Protein AF-A0AAN6E7Y7-F1 (afdb_monomer_lite)

Secondary structure (DSSP, 8-state):
---EEEEE---SS-SS----EEEEEEEEEEEEEETTTTEEEEEEEE-TT--HHHHHHHHHHHHSS----------EETTEETTTT---HHHHHHHHHHHHHH---HHHHHHS--GGGGGTTSEEEEE-HHHHHHHHTTPPEEGGGEEEE-TTPPTT-EEEEE-TTS-EEEEEEESS-HHHHHH-SSSEEEEEEEE-SPTTSS---TT-SHHHHHHHHHHHTTSB-TT--B-TT--HHHHHH---TTS-TTSTTS--PPPP-------------------------STTHHHHHHHHHHHHHHHHHHHHHHHHHHHHTT--

Sequence (320 aa):
TLTGALFQRPPLISAVKRQLRVRTIYESKLLEFDNDRHLGVFWVSCEAGTYMRTLCVHLGLLLGVGGHMQELRRVRSGALTENDNLVTMHDVMDAQWTYDNTKDETYLRRVVRPLEWLLTGYKRVVVKDSSINAICYGAKLMVPGLLRFEDGIEINDEIVLMTTKGEAIALAIAQMNTAVMGTCDHGVVARIKRVIMERDTYPRKWGLGPMAQQKKKLIKDGKLDKFGRKNEETPDNWTKAYVDYSATDADATESVAKPAAPVAEPVAPKRKAESDTEMDVDSDDESKLDKKAKKEAKKAEKEAKKAAKLEKKSKKTKKD

Structure (mmCIF, N/CA/C/O backbone):
data_AF-A0AAN6E7Y7-F1
#
_entry.id   AF-A0AAN6E7Y7-F1
#
loop_
_atom_site.group_PDB
_atom_site.id
_atom_site.type_symbol
_atom_site.label_atom_id
_atom_site.label_alt_id
_atom_site.label_comp_id
_atom_site.label_asym_id
_atom_site.label_entity_id
_atom_site.label_seq_id
_atom_site.pdbx_PDB_ins_code
_atom_site.Cartn_x
_atom_site.Cartn_y
_atom_site.Cartn_z
_atom_sit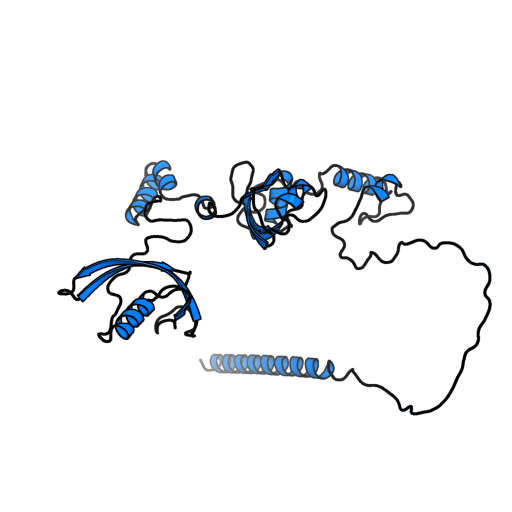e.occupancy
_atom_site.B_iso_or_equiv
_atom_site.auth_seq_id
_atom_site.auth_comp_id
_atom_site.auth_asym_id
_atom_site.auth_atom_id
_atom_site.pdbx_PDB_model_num
ATOM 1 N N . THR A 1 1 ? 3.781 -14.965 -26.684 1.00 65.69 1 THR A N 1
ATOM 2 C CA . THR A 1 1 ? 4.751 -13.887 -26.367 1.00 65.69 1 THR A CA 1
ATOM 3 C C . THR A 1 1 ? 4.779 -13.707 -24.853 1.00 65.69 1 THR A C 1
ATOM 5 O O . THR A 1 1 ? 3.861 -14.200 -24.222 1.00 65.69 1 THR A O 1
ATOM 8 N N . LEU A 1 2 ? 5.851 -13.183 -24.239 1.00 82.69 2 LEU A N 1
ATOM 9 C CA . LEU A 1 2 ? 6.157 -13.312 -22.790 1.00 82.69 2 LEU A CA 1
ATOM 10 C C . LEU A 1 2 ? 5.192 -12.547 -21.845 1.00 82.69 2 LEU A C 1
ATOM 12 O O . LEU A 1 2 ? 5.598 -11.640 -21.123 1.00 82.69 2 LEU A O 1
ATOM 16 N N . THR A 1 3 ? 3.919 -12.923 -21.836 1.00 90.88 3 THR A N 1
ATOM 17 C CA . THR A 1 3 ? 2.853 -12.426 -20.961 1.00 90.88 3 THR A CA 1
ATOM 18 C C . THR A 1 3 ? 2.209 -13.601 -20.219 1.00 90.88 3 THR A C 1
ATOM 20 O O . THR A 1 3 ? 2.319 -14.753 -20.639 1.00 90.88 3 THR A O 1
ATOM 23 N N . GLY A 1 4 ? 1.568 -13.332 -19.083 1.00 93.12 4 GLY A N 1
ATOM 24 C CA . GLY A 1 4 ? 0.986 -14.359 -18.220 1.00 93.12 4 GLY A CA 1
ATOM 25 C C . GLY A 1 4 ? 1.994 -14.962 -17.240 1.00 93.12 4 GLY A C 1
ATOM 26 O O . GLY A 1 4 ? 2.903 -14.281 -16.768 1.00 93.12 4 GLY A O 1
ATOM 27 N N . ALA A 1 5 ? 1.810 -16.231 -16.881 1.00 93.94 5 ALA A N 1
ATOM 28 C CA . ALA A 1 5 ? 2.648 -16.920 -15.904 1.00 93.94 5 ALA A CA 1
ATOM 29 C C . ALA A 1 5 ? 3.967 -17.394 -16.537 1.00 93.94 5 ALA A C 1
ATOM 31 O O . ALA A 1 5 ? 3.976 -18.274 -17.396 1.00 93.94 5 ALA A O 1
ATOM 32 N N . LEU A 1 6 ? 5.094 -16.836 -16.089 1.00 92.94 6 LEU A N 1
ATOM 33 C CA . LEU A 1 6 ? 6.425 -17.167 -16.593 1.00 92.94 6 LEU A CA 1
ATOM 34 C C 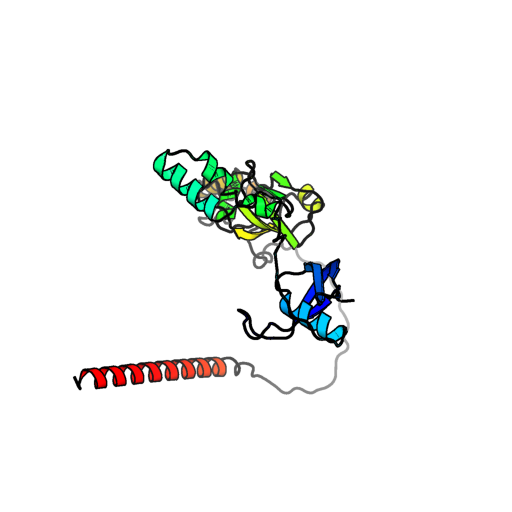. LEU A 1 6 ? 7.296 -17.837 -15.542 1.00 92.94 6 LEU A C 1
ATOM 36 O O . LEU A 1 6 ? 7.364 -17.416 -14.387 1.00 92.94 6 LEU A O 1
ATOM 40 N N . PHE A 1 7 ? 8.055 -18.836 -15.979 1.00 93.25 7 PHE A N 1
ATOM 41 C CA . PHE A 1 7 ? 9.114 -19.414 -15.169 1.00 93.25 7 PHE A CA 1
ATOM 42 C C . PHE A 1 7 ? 10.323 -18.488 -15.153 1.00 93.25 7 PHE A C 1
ATOM 44 O O . PHE A 1 7 ? 10.866 -18.125 -16.194 1.00 93.25 7 PHE A O 1
ATOM 51 N N . GLN A 1 8 ? 10.777 -18.131 -13.959 1.00 91.19 8 GLN A N 1
ATOM 52 C CA . GLN A 1 8 ? 11.995 -17.370 -13.752 1.00 91.19 8 GLN A CA 1
ATOM 53 C C . GLN A 1 8 ? 12.876 -18.046 -12.715 1.00 91.19 8 GLN A C 1
ATOM 55 O O . GLN A 1 8 ? 12.423 -18.537 -11.680 1.00 91.19 8 GLN A O 1
ATOM 60 N N . ARG A 1 9 ? 14.179 -18.026 -12.983 1.00 90.19 9 ARG A N 1
ATOM 61 C CA . ARG A 1 9 ? 15.209 -18.352 -12.004 1.00 90.19 9 ARG A CA 1
ATOM 62 C C . ARG A 1 9 ? 15.953 -17.059 -11.662 1.00 90.19 9 ARG A C 1
ATOM 64 O O . ARG A 1 9 ? 16.409 -16.389 -12.592 1.00 90.19 9 ARG A O 1
ATOM 71 N N . PRO A 1 10 ? 16.105 -16.713 -10.370 1.00 89.69 10 PRO A N 1
ATOM 72 C CA . PRO A 1 10 ? 16.903 -15.565 -9.967 1.00 89.69 10 PRO A CA 1
ATOM 73 C C . PRO A 1 10 ? 18.319 -15.605 -10.574 1.00 89.69 10 PRO A C 1
ATOM 75 O O . PRO A 1 10 ? 18.881 -16.697 -10.757 1.00 89.69 10 PRO A O 1
ATOM 78 N N . PRO A 1 11 ? 18.905 -14.439 -10.898 1.00 86.25 11 PRO A N 1
ATOM 79 C CA . PRO A 1 11 ? 20.271 -14.353 -11.399 1.00 86.25 11 PRO A CA 1
ATOM 80 C C . PRO A 1 11 ? 21.289 -14.770 -10.327 1.00 86.25 11 PRO A C 1
ATOM 82 O O . PRO A 1 11 ? 20.956 -14.925 -9.149 1.00 86.25 11 PRO A O 1
ATOM 85 N N . LEU A 1 12 ? 22.545 -14.953 -10.750 1.00 83.56 12 LEU A N 1
ATOM 86 C CA . LEU A 1 12 ? 23.668 -15.320 -9.875 1.00 83.56 12 LEU A CA 1
ATOM 87 C C . LEU A 1 12 ? 23.787 -14.387 -8.662 1.00 83.56 12 LEU A C 1
ATOM 89 O O . LEU A 1 12 ? 23.910 -14.863 -7.539 1.00 83.56 12 LEU A O 1
ATOM 93 N N . ILE A 1 13 ? 23.677 -13.076 -8.889 1.00 83.62 13 ILE A N 1
ATOM 94 C CA . ILE A 1 13 ? 23.683 -12.057 -7.838 1.00 83.62 13 ILE A CA 1
ATOM 95 C C . ILE A 1 13 ? 22.231 -11.746 -7.476 1.00 83.62 13 ILE A C 1
ATOM 97 O O . ILE A 1 13 ? 21.542 -11.009 -8.182 1.00 83.62 13 ILE A O 1
ATOM 101 N N . SER A 1 14 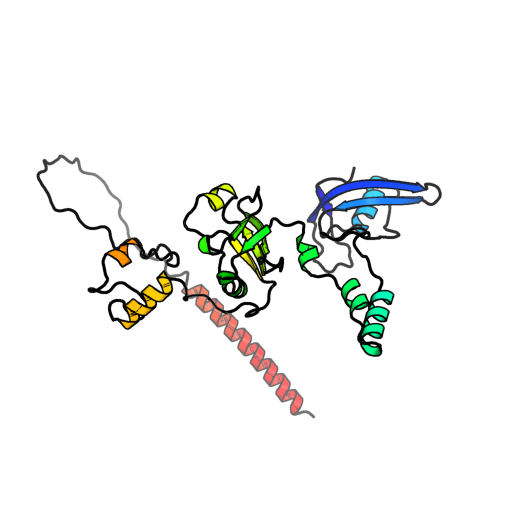? 21.735 -12.344 -6.397 1.00 83.50 14 SER A N 1
ATOM 102 C CA . SER A 1 14 ? 20.393 -12.072 -5.884 1.00 83.50 14 SER A CA 1
ATOM 103 C C . SER A 1 14 ? 20.338 -12.217 -4.365 1.00 83.50 14 SER A C 1
ATOM 105 O O . SER A 1 14 ? 21.035 -13.039 -3.779 1.00 83.50 14 SER A O 1
ATOM 107 N N . ALA A 1 15 ? 19.479 -11.424 -3.721 1.00 85.81 15 ALA A N 1
ATOM 108 C CA . ALA A 1 15 ? 19.261 -11.472 -2.272 1.00 85.81 15 ALA A CA 1
ATOM 109 C C . ALA A 1 15 ? 18.414 -12.680 -1.818 1.00 85.81 15 ALA A C 1
ATOM 111 O O . ALA A 1 15 ? 18.157 -12.851 -0.630 1.00 85.81 15 ALA A O 1
ATOM 112 N N . VAL A 1 16 ? 17.934 -13.507 -2.754 1.00 87.00 16 VAL A N 1
ATOM 113 C CA . VAL A 1 16 ? 17.007 -14.609 -2.475 1.00 87.00 16 VAL A CA 1
ATOM 114 C C . VAL A 1 16 ? 17.528 -15.899 -3.096 1.00 87.00 16 VAL A C 1
ATOM 116 O O . VAL A 1 16 ? 18.130 -15.886 -4.164 1.00 87.00 16 VAL A O 1
ATOM 119 N N . LYS A 1 17 ? 17.244 -17.040 -2.457 1.00 87.81 17 LYS A N 1
ATOM 120 C CA . LYS A 1 17 ? 17.668 -18.366 -2.923 1.00 87.81 17 LYS A CA 1
ATOM 121 C C . LYS A 1 17 ? 17.296 -18.606 -4.392 1.00 87.81 17 LYS A C 1
ATOM 123 O O . LYS A 1 17 ? 16.124 -18.522 -4.771 1.00 87.81 17 LYS A O 1
ATOM 128 N N . ARG A 1 18 ? 18.294 -18.970 -5.198 1.00 89.44 18 ARG A N 1
ATOM 129 C CA . ARG A 1 18 ? 18.156 -19.248 -6.630 1.00 89.44 18 ARG A CA 1
ATOM 130 C C . ARG A 1 18 ? 17.399 -20.558 -6.865 1.00 89.44 18 ARG A C 1
ATOM 132 O O . ARG A 1 18 ? 17.981 -21.635 -6.889 1.00 89.44 18 ARG A O 1
ATOM 139 N N . GLN A 1 19 ? 16.086 -20.449 -7.022 1.00 91.50 19 GLN A N 1
ATOM 140 C CA . GLN A 1 19 ? 15.164 -21.545 -7.328 1.00 91.50 19 GLN A CA 1
ATOM 141 C C . GLN A 1 19 ? 14.234 -21.113 -8.458 1.00 91.50 19 GLN A C 1
ATOM 143 O O . GLN A 1 19 ? 14.001 -19.916 -8.626 1.00 91.50 19 GLN A O 1
ATOM 148 N N . LEU A 1 20 ? 13.726 -22.073 -9.231 1.00 93.12 20 LEU A N 1
ATOM 149 C CA . LEU A 1 20 ? 12.716 -21.792 -10.247 1.00 93.12 20 LEU A CA 1
ATOM 150 C C . LEU A 1 20 ? 11.424 -21.339 -9.560 1.00 93.12 20 LEU A C 1
ATOM 152 O O . LEU A 1 20 ? 11.007 -21.933 -8.566 1.00 93.12 20 LEU A O 1
ATOM 156 N N . ARG A 1 21 ? 10.825 -20.262 -10.059 1.00 93.25 21 ARG A N 1
ATOM 157 C CA . ARG A 1 21 ? 9.589 -19.678 -9.536 1.00 93.25 21 ARG A CA 1
ATOM 158 C C . ARG A 1 21 ? 8.717 -19.237 -10.690 1.00 93.25 21 ARG A C 1
ATOM 160 O O . ARG A 1 21 ? 9.233 -18.868 -11.741 1.00 93.25 21 ARG A O 1
ATOM 167 N N . VAL A 1 22 ? 7.415 -19.233 -10.462 1.00 94.12 22 VAL A N 1
ATOM 168 C CA . VAL A 1 22 ? 6.457 -18.648 -11.396 1.00 94.12 22 VAL A CA 1
ATOM 169 C C . VAL A 1 22 ? 6.247 -17.186 -11.017 1.00 94.12 22 VAL A C 1
ATOM 171 O O . VAL A 1 22 ? 6.094 -16.861 -9.837 1.00 94.12 22 VAL A O 1
ATOM 174 N N . ARG A 1 23 ? 6.310 -16.300 -12.006 1.00 94.88 23 ARG A N 1
ATOM 175 C CA . ARG A 1 23 ? 6.033 -14.871 -11.872 1.00 94.88 23 ARG A CA 1
ATOM 176 C C . ARG A 1 23 ? 5.155 -14.418 -13.014 1.00 94.88 23 ARG A C 1
ATOM 178 O O . ARG A 1 23 ? 5.392 -14.803 -14.156 1.00 94.88 23 ARG A O 1
ATOM 185 N N . THR A 1 24 ? 4.166 -13.599 -12.698 1.00 95.00 24 THR A N 1
ATOM 186 C CA . THR A 1 24 ? 3.202 -13.147 -13.697 1.00 95.00 24 THR A CA 1
ATOM 187 C C . THR A 1 24 ? 3.643 -11.830 -14.326 1.00 95.00 24 THR A C 1
ATOM 189 O O . THR A 1 24 ? 3.957 -10.868 -13.623 1.00 95.00 24 THR A O 1
ATOM 192 N N . ILE A 1 25 ? 3.655 -11.770 -15.656 1.00 95.75 25 ILE A N 1
ATOM 193 C CA . ILE A 1 25 ? 3.705 -10.517 -16.412 1.00 95.75 25 ILE A CA 1
ATOM 194 C C . ILE A 1 25 ? 2.280 -10.191 -16.828 1.00 95.75 25 ILE A C 1
ATOM 196 O O . ILE A 1 25 ? 1.679 -10.914 -17.621 1.00 95.75 25 ILE A O 1
ATOM 200 N N . TYR A 1 26 ? 1.741 -9.118 -16.264 1.00 94.50 26 TYR A N 1
ATOM 201 C CA . TYR A 1 26 ? 0.374 -8.685 -16.519 1.00 94.50 26 TYR A CA 1
ATOM 202 C C . TYR A 1 26 ? 0.245 -8.097 -17.921 1.00 94.50 26 TYR A C 1
ATOM 204 O O . TYR A 1 26 ? -0.675 -8.437 -18.654 1.00 94.50 26 TYR A O 1
ATOM 212 N N . GLU A 1 27 ? 1.189 -7.240 -18.307 1.00 95.12 27 GLU A N 1
ATOM 213 C CA . GLU A 1 27 ? 1.143 -6.538 -19.584 1.00 95.12 27 GLU A CA 1
ATOM 214 C C . GLU A 1 27 ? 2.562 -6.196 -20.051 1.00 95.12 27 GLU A C 1
ATOM 216 O O . GLU A 1 27 ? 3.447 -5.920 -19.238 1.00 95.12 27 GLU A O 1
ATOM 221 N N . SER A 1 28 ? 2.785 -6.217 -21.365 1.00 94.06 28 SER A N 1
ATOM 222 C CA . SER A 1 28 ? 4.039 -5.799 -21.987 1.00 94.06 28 SER A CA 1
ATOM 223 C C . SER A 1 28 ? 3.745 -5.034 -23.274 1.00 94.06 28 SER A C 1
ATOM 225 O O . SER A 1 28 ? 2.911 -5.463 -24.069 1.00 94.06 28 SER A O 1
ATOM 227 N N . LYS A 1 29 ? 4.415 -3.895 -23.458 1.00 94.8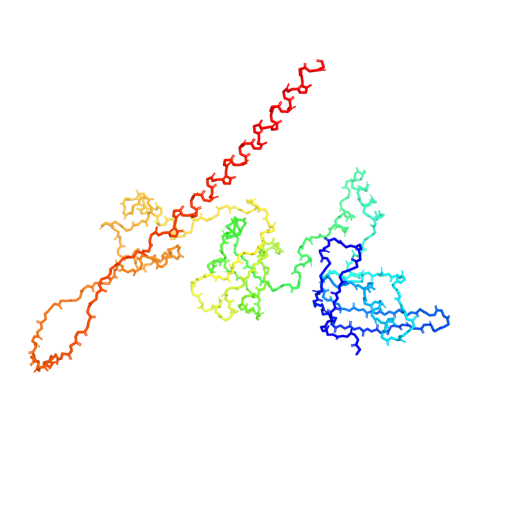8 29 LYS A N 1
ATOM 228 C CA . LYS A 1 29 ? 4.259 -2.992 -24.603 1.00 94.88 29 LYS A CA 1
ATOM 229 C C . LYS A 1 29 ? 5.633 -2.620 -25.140 1.00 94.88 29 LYS A C 1
ATOM 231 O O . LYS A 1 29 ? 6.444 -2.083 -24.391 1.00 94.88 29 LYS A O 1
ATOM 236 N N . LEU A 1 30 ? 5.895 -2.884 -26.415 1.00 94.56 30 LEU A N 1
ATOM 237 C CA . LEU A 1 30 ? 7.078 -2.357 -27.094 1.00 94.56 30 LEU A CA 1
ATOM 238 C C . LEU A 1 30 ? 6.831 -0.877 -27.404 1.00 94.56 30 LEU A C 1
ATOM 240 O O . LEU A 1 30 ? 5.800 -0.551 -27.983 1.00 94.56 30 LEU A O 1
ATOM 244 N N . LEU A 1 31 ? 7.735 -0.003 -26.967 1.00 94.69 31 LEU A N 1
ATOM 245 C CA . LEU A 1 31 ? 7.634 1.439 -27.196 1.00 94.69 31 LEU A CA 1
ATOM 246 C C . LEU A 1 31 ? 8.431 1.835 -28.435 1.00 94.69 31 LEU A C 1
ATOM 248 O O . LEU A 1 31 ? 7.905 2.501 -29.318 1.00 94.69 31 LEU A O 1
ATOM 252 N N . GLU A 1 32 ? 9.678 1.383 -28.510 1.00 95.62 32 GLU A N 1
ATOM 253 C CA . GLU A 1 32 ? 10.592 1.714 -29.595 1.00 95.62 32 GLU A CA 1
ATOM 254 C C . GLU A 1 32 ? 11.535 0.538 -29.844 1.00 95.62 32 GLU A C 1
ATOM 256 O O . GLU A 1 32 ? 11.930 -0.166 -28.910 1.00 95.62 32 GLU A O 1
ATOM 261 N N . PHE A 1 33 ? 11.891 0.313 -31.104 1.00 95.12 33 PHE A N 1
ATOM 262 C CA . PHE A 1 33 ? 12.908 -0.656 -31.483 1.00 95.12 33 PHE A CA 1
ATOM 263 C C . PHE A 1 33 ? 13.762 -0.079 -32.606 1.00 95.12 33 PHE A C 1
ATOM 265 O O . PHE A 1 33 ? 13.269 0.155 -33.707 1.00 95.12 33 PHE A O 1
ATOM 272 N N . ASP A 1 34 ? 15.038 0.132 -32.307 1.00 94.62 34 ASP A N 1
ATOM 273 C CA . ASP A 1 34 ? 16.059 0.538 -33.261 1.00 94.62 34 ASP A CA 1
ATOM 274 C C . ASP A 1 34 ? 16.895 -0.696 -33.613 1.00 94.62 34 ASP A C 1
ATOM 276 O O . ASP A 1 34 ? 17.652 -1.219 -32.786 1.00 94.62 34 ASP A O 1
ATOM 280 N N . ASN A 1 35 ? 16.723 -1.182 -34.842 1.00 92.75 35 ASN A N 1
ATOM 281 C CA . ASN A 1 35 ? 17.395 -2.386 -35.315 1.00 92.75 35 ASN A CA 1
ATOM 282 C C . ASN A 1 35 ? 18.878 -2.146 -35.631 1.00 92.75 35 ASN A C 1
ATOM 284 O O . ASN A 1 35 ? 19.677 -3.060 -35.463 1.00 92.75 35 ASN A O 1
ATOM 288 N N . ASP A 1 36 ? 19.264 -0.929 -36.019 1.00 93.88 36 ASP A N 1
ATOM 289 C CA . ASP A 1 36 ? 20.659 -0.604 -36.334 1.00 93.88 36 ASP A CA 1
ATOM 290 C C . ASP A 1 36 ? 21.491 -0.558 -35.048 1.00 93.88 36 ASP A C 1
ATOM 292 O O . ASP A 1 36 ? 22.611 -1.074 -34.974 1.00 93.88 36 ASP A O 1
ATOM 296 N N . ARG A 1 37 ? 20.908 0.001 -33.980 1.00 92.56 37 ARG A N 1
ATOM 297 C CA . ARG A 1 37 ? 21.510 0.007 -32.639 1.00 92.56 37 ARG A CA 1
ATOM 298 C C . ARG A 1 37 ? 21.271 -1.276 -31.849 1.00 92.56 37 ARG A C 1
ATOM 300 O O . ARG A 1 37 ? 21.902 -1.456 -30.811 1.00 92.56 37 ARG A O 1
ATOM 307 N N . HIS A 1 38 ? 20.398 -2.162 -32.327 1.00 92.38 38 HIS A N 1
ATOM 308 C CA . HIS A 1 38 ? 19.959 -3.373 -31.628 1.00 92.38 38 HIS A CA 1
ATOM 309 C C . HIS A 1 38 ? 19.379 -3.074 -30.230 1.00 92.38 38 HIS A C 1
ATOM 311 O O . HIS A 1 38 ? 19.587 -3.827 -29.273 1.00 92.38 38 HIS A O 1
ATOM 317 N N . LEU A 1 39 ? 18.661 -1.954 -30.099 1.00 94.62 39 LEU A N 1
ATOM 318 C CA . LEU A 1 39 ? 18.086 -1.482 -28.840 1.00 94.62 39 LEU A CA 1
ATOM 319 C C . LEU A 1 39 ? 16.561 -1.501 -28.908 1.00 94.62 39 LEU A C 1
ATOM 321 O O . LEU A 1 39 ? 15.951 -0.922 -29.800 1.00 94.62 39 LEU A O 1
ATOM 325 N N . GLY A 1 40 ? 15.943 -2.149 -27.922 1.00 94.31 40 GLY A N 1
ATOM 326 C CA . GLY A 1 40 ? 14.497 -2.155 -27.737 1.00 94.31 40 GLY A CA 1
ATOM 327 C C . GLY A 1 40 ? 14.115 -1.517 -26.411 1.00 94.31 40 GLY A C 1
ATOM 328 O O . GLY A 1 40 ? 14.555 -1.972 -25.353 1.00 94.31 40 GLY A O 1
ATOM 329 N N . VAL A 1 41 ? 13.258 -0.502 -26.462 1.00 96.06 41 VAL A N 1
ATOM 330 C CA . VAL A 1 41 ? 12.642 0.118 -25.289 1.00 96.06 41 VAL A CA 1
ATOM 331 C C . VAL A 1 41 ? 11.226 -0.419 -25.163 1.00 96.06 41 VAL A C 1
ATOM 333 O O . VAL A 1 41 ? 10.411 -0.309 -26.077 1.00 96.06 41 VAL A O 1
ATOM 336 N N . PHE A 1 42 ? 10.909 -1.015 -24.019 1.00 95.38 42 PHE A N 1
ATOM 337 C CA . PHE A 1 42 ? 9.597 -1.600 -23.776 1.00 95.38 42 PHE A CA 1
ATOM 338 C C . PHE A 1 42 ? 9.159 -1.387 -22.330 1.00 95.38 42 PHE A C 1
ATOM 340 O O . PHE A 1 42 ? 9.966 -1.329 -21.402 1.00 95.38 42 PHE A O 1
ATOM 347 N N . TRP A 1 43 ? 7.851 -1.279 -22.146 1.00 95.94 43 TRP A N 1
ATOM 348 C CA . TRP A 1 43 ? 7.195 -1.156 -20.857 1.00 95.94 43 TRP A CA 1
ATOM 349 C C . TRP A 1 43 ? 6.632 -2.512 -20.418 1.00 95.94 43 TRP A C 1
ATOM 351 O O . TRP A 1 43 ? 6.110 -3.279 -21.233 1.00 95.94 43 TRP A O 1
ATOM 361 N N . VAL A 1 44 ? 6.738 -2.818 -19.122 1.00 95.69 44 VAL A N 1
ATOM 362 C CA . VAL A 1 44 ? 6.256 -4.078 -18.538 1.00 95.69 44 VAL A CA 1
ATOM 363 C C . VAL A 1 44 ? 5.582 -3.826 -17.197 1.00 95.69 44 VAL A C 1
ATOM 365 O O . VAL A 1 44 ? 6.176 -3.233 -16.296 1.00 95.69 44 VAL A O 1
ATOM 368 N N . SER A 1 45 ? 4.376 -4.367 -17.038 1.00 95.88 45 SER A N 1
ATOM 369 C CA . SER A 1 45 ? 3.696 -4.523 -15.754 1.00 95.88 45 SER A CA 1
ATOM 370 C C . SER A 1 45 ? 3.841 -5.964 -15.278 1.00 95.88 45 SER A C 1
ATOM 372 O O . SER A 1 45 ? 3.470 -6.905 -15.981 1.00 95.88 45 SER A O 1
ATOM 374 N N . CYS A 1 46 ? 4.397 -6.160 -14.086 1.00 95.25 46 CYS A N 1
ATOM 375 C CA . CYS A 1 46 ? 4.725 -7.485 -13.569 1.00 95.25 46 CYS A CA 1
ATOM 376 C C . CYS A 1 46 ? 4.443 -7.629 -12.074 1.00 95.25 46 CYS A C 1
ATOM 378 O O . CYS A 1 46 ? 4.394 -6.655 -11.322 1.00 95.25 46 CYS A O 1
ATOM 380 N N . GLU A 1 47 ? 4.346 -8.876 -11.631 1.00 94.56 47 GLU A N 1
ATOM 381 C CA . GLU A 1 47 ? 4.281 -9.253 -10.226 1.00 94.56 47 GLU A CA 1
ATOM 382 C C . GLU A 1 47 ? 5.573 -8.879 -9.476 1.00 94.56 47 GLU A C 1
ATOM 384 O O . GLU A 1 47 ? 6.676 -8.852 -10.040 1.00 94.56 47 GLU A O 1
ATOM 389 N N . ALA A 1 48 ? 5.457 -8.618 -8.172 1.00 92.06 48 ALA A N 1
ATOM 390 C CA . ALA A 1 48 ? 6.600 -8.338 -7.315 1.00 92.06 48 ALA A CA 1
ATOM 391 C C . ALA A 1 48 ? 7.614 -9.500 -7.309 1.00 92.06 48 ALA A C 1
ATOM 393 O O . ALA A 1 48 ? 7.278 -10.679 -7.178 1.00 92.06 48 ALA A O 1
ATOM 394 N N . GLY A 1 49 ? 8.900 -9.160 -7.423 1.00 89.88 49 GLY A N 1
ATOM 395 C CA . GLY A 1 49 ? 9.983 -10.146 -7.472 1.00 89.88 49 GLY A CA 1
ATOM 396 C C . GLY A 1 49 ? 10.216 -10.773 -8.850 1.00 89.88 49 GLY A C 1
ATOM 397 O O . GLY A 1 49 ? 10.911 -11.786 -8.934 1.00 89.88 49 GLY A O 1
ATOM 398 N N . THR A 1 50 ? 9.655 -10.186 -9.907 1.00 92.81 50 THR A N 1
ATOM 399 C CA . THR A 1 50 ? 10.027 -10.471 -11.299 1.00 92.81 50 THR A CA 1
ATOM 400 C C . THR A 1 50 ? 11.394 -9.857 -11.611 1.00 92.81 50 THR A C 1
ATOM 402 O O . THR A 1 50 ? 11.644 -8.687 -11.322 1.00 92.81 50 THR A O 1
ATOM 405 N N . TYR A 1 51 ? 12.295 -10.635 -12.212 1.00 93.75 51 TYR A N 1
ATOM 406 C CA . TYR A 1 51 ? 13.626 -10.172 -12.607 1.00 93.75 51 TYR A CA 1
ATOM 407 C C . TYR A 1 51 ? 13.632 -9.723 -14.072 1.00 93.75 51 TYR A C 1
ATOM 409 O O . TYR A 1 51 ? 13.707 -10.555 -14.976 1.00 93.75 51 TYR A O 1
ATOM 417 N N . MET A 1 52 ? 13.639 -8.407 -14.313 1.00 94.31 52 MET A N 1
ATOM 418 C CA . MET A 1 52 ? 13.680 -7.838 -15.674 1.00 94.31 52 MET A CA 1
ATOM 419 C C . MET A 1 52 ? 14.924 -8.256 -16.461 1.00 94.31 52 MET A C 1
ATOM 421 O O . MET A 1 52 ? 14.837 -8.564 -17.642 1.00 94.31 52 MET A O 1
ATOM 425 N N . ARG A 1 53 ? 16.072 -8.402 -15.791 1.00 93.50 53 ARG A N 1
ATOM 426 C CA . ARG A 1 53 ? 17.289 -8.925 -16.428 1.00 93.50 53 ARG A CA 1
ATOM 427 C C .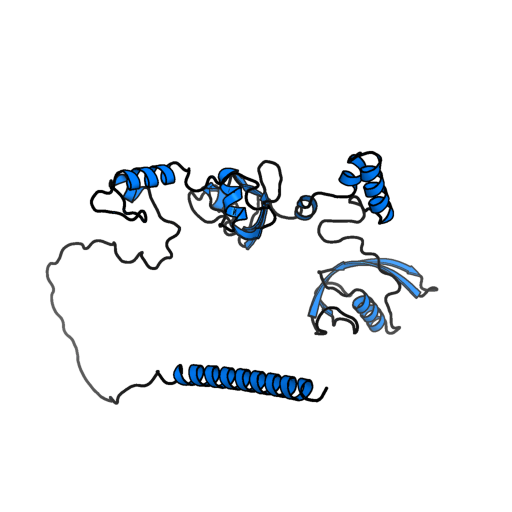 ARG A 1 53 ? 17.081 -10.326 -17.011 1.00 93.50 53 ARG A C 1
ATOM 429 O O . ARG A 1 53 ? 17.528 -10.597 -18.119 1.00 93.50 53 ARG A O 1
ATOM 436 N N . THR A 1 54 ? 16.396 -11.203 -16.275 1.00 92.56 54 THR A N 1
ATOM 437 C CA . THR A 1 54 ? 16.062 -12.556 -16.742 1.00 92.56 54 THR A CA 1
ATOM 438 C C . THR A 1 54 ? 15.064 -12.501 -17.896 1.00 92.56 54 THR A C 1
ATOM 440 O O . THR A 1 54 ? 15.199 -13.263 -18.847 1.00 92.56 54 THR A O 1
ATOM 443 N N . LEU A 1 55 ? 14.110 -11.565 -17.855 1.00 93.44 55 LEU A N 1
ATOM 444 C CA . LEU A 1 55 ? 13.166 -11.342 -18.949 1.00 93.44 55 LEU A CA 1
ATOM 445 C C . LEU A 1 55 ? 13.875 -10.944 -20.255 1.00 93.44 55 LEU A C 1
ATOM 447 O O . LEU A 1 55 ? 13.591 -11.537 -21.291 1.00 93.44 55 LEU A O 1
ATOM 451 N N . CYS A 1 56 ? 14.839 -10.017 -20.206 1.00 93.81 56 CYS A N 1
ATOM 452 C CA . CYS A 1 56 ? 15.644 -9.631 -21.374 1.00 93.81 56 CYS A CA 1
ATOM 453 C C . CYS A 1 56 ? 16.447 -10.809 -21.947 1.00 93.81 56 CYS A C 1
ATOM 455 O O . CYS A 1 56 ? 16.515 -10.975 -23.162 1.00 93.81 56 CYS A O 1
ATOM 457 N N . VAL A 1 57 ? 17.010 -11.663 -21.084 1.00 93.25 57 VAL A N 1
ATOM 458 C CA . VAL A 1 57 ? 17.697 -12.889 -21.526 1.00 93.25 57 VAL A CA 1
ATOM 459 C C . VAL A 1 57 ? 16.720 -13.844 -22.210 1.00 93.25 57 VAL A C 1
ATOM 461 O O . VAL A 1 57 ? 17.040 -14.397 -23.255 1.00 93.25 57 VAL A O 1
ATOM 464 N N . HIS A 1 58 ? 15.515 -14.025 -21.662 1.00 93.12 58 HIS A N 1
ATOM 465 C CA . HIS A 1 58 ? 14.498 -14.884 -22.274 1.00 93.12 58 HIS A CA 1
ATOM 466 C C . HIS A 1 58 ? 14.031 -14.354 -23.634 1.00 93.12 58 HIS A C 1
ATOM 468 O O . HIS A 1 58 ? 13.877 -15.151 -24.555 1.00 93.12 58 HIS A O 1
ATOM 474 N N . LEU A 1 59 ? 13.853 -13.035 -23.779 1.00 92.75 59 LEU A N 1
ATOM 475 C CA . LEU A 1 59 ? 13.576 -12.398 -25.072 1.00 92.75 59 LEU A CA 1
ATOM 476 C C . LEU A 1 59 ? 14.677 -12.719 -26.087 1.00 92.75 59 LEU A C 1
ATOM 478 O O . LEU A 1 59 ? 14.384 -13.189 -27.181 1.00 92.75 59 LEU A O 1
ATOM 482 N N . GLY A 1 60 ? 15.940 -12.545 -25.694 1.00 92.75 60 GLY A N 1
ATOM 483 C CA . GLY A 1 60 ? 17.084 -12.858 -26.544 1.00 92.75 60 GLY A CA 1
ATOM 484 C C . GLY A 1 60 ? 17.176 -14.333 -26.947 1.00 92.75 60 GLY A C 1
ATOM 485 O O . GLY A 1 60 ? 17.495 -14.638 -28.092 1.00 92.75 60 GLY A O 1
ATOM 486 N N . LEU A 1 61 ? 16.865 -15.252 -26.026 1.00 93.06 61 LEU A N 1
ATOM 487 C CA . LEU A 1 61 ? 16.834 -16.693 -26.304 1.00 93.06 61 LEU A CA 1
ATOM 488 C C . LEU A 1 61 ? 15.693 -17.077 -27.254 1.00 93.06 61 LEU A C 1
ATOM 490 O O . LEU A 1 61 ? 15.894 -17.913 -28.126 1.00 93.06 61 LEU A O 1
ATOM 494 N N . LEU A 1 62 ? 14.517 -16.460 -27.106 1.00 93.06 62 LEU A N 1
ATOM 495 C CA . LEU A 1 62 ? 13.375 -16.669 -28.001 1.00 93.06 62 LEU A CA 1
ATOM 496 C C . LEU A 1 62 ? 13.646 -16.164 -29.421 1.00 93.06 62 LEU A C 1
ATOM 498 O O . LEU A 1 62 ? 13.185 -16.775 -30.377 1.00 93.06 62 LEU A O 1
ATOM 502 N N . LEU A 1 63 ? 14.386 -15.061 -29.548 1.00 91.56 63 LEU A N 1
ATOM 503 C CA . LEU A 1 63 ? 14.779 -14.482 -30.834 1.00 91.56 63 LEU A CA 1
ATOM 504 C C . LEU A 1 63 ? 16.013 -15.163 -31.452 1.00 91.56 63 LEU A C 1
ATOM 506 O O . LEU A 1 63 ? 16.320 -14.925 -32.614 1.00 91.56 63 LEU A O 1
ATOM 510 N N . GLY A 1 64 ? 16.748 -15.980 -30.693 1.00 94.06 64 GLY A N 1
ATOM 511 C CA . GLY A 1 64 ? 17.947 -16.697 -31.147 1.00 94.06 64 GLY A CA 1
ATOM 512 C C . GLY A 1 64 ? 19.229 -15.858 -31.229 1.00 94.06 64 GLY A C 1
ATOM 513 O O . GLY A 1 64 ? 20.318 -16.423 -31.240 1.00 94.06 64 GLY A O 1
ATOM 514 N N . VAL A 1 65 ? 19.130 -14.526 -31.219 1.00 94.12 65 VAL A N 1
ATOM 515 C CA . VAL A 1 65 ? 20.282 -13.602 -31.289 1.00 94.12 65 VAL A CA 1
ATOM 516 C C . VAL A 1 65 ? 20.935 -13.325 -29.929 1.00 94.12 65 VAL A C 1
ATOM 518 O O . VAL A 1 65 ? 22.027 -12.765 -29.857 1.00 94.12 65 VAL A O 1
ATOM 521 N N . GLY A 1 66 ? 20.290 -13.739 -28.834 1.00 93.06 66 GLY A N 1
ATOM 522 C CA . GLY A 1 66 ? 20.707 -13.382 -27.480 1.00 93.06 66 GLY A CA 1
ATOM 523 C C . GLY A 1 66 ? 20.264 -11.969 -27.087 1.00 93.06 66 GLY A C 1
ATOM 524 O O . GLY A 1 66 ? 19.757 -11.194 -27.889 1.00 93.06 66 GLY A O 1
ATOM 525 N N . GLY A 1 67 ? 20.363 -11.646 -25.800 1.00 92.38 67 GLY A N 1
ATOM 526 C CA . GLY A 1 67 ? 19.863 -10.374 -25.286 1.00 92.38 67 GLY A CA 1
ATOM 527 C C . GLY A 1 67 ? 20.207 -10.183 -23.821 1.00 92.38 67 GLY A C 1
ATOM 528 O O . GLY A 1 67 ? 20.243 -11.133 -23.037 1.00 92.38 67 GLY A O 1
ATOM 529 N N . HIS A 1 68 ? 20.479 -8.941 -23.444 1.00 93.81 68 HIS A N 1
ATOM 530 C CA . HIS A 1 68 ? 20.733 -8.564 -22.064 1.00 93.81 68 HIS A CA 1
ATOM 531 C C . HIS A 1 68 ? 20.093 -7.209 -21.770 1.00 93.81 68 HIS A C 1
ATOM 533 O O . HIS A 1 68 ? 19.717 -6.466 -22.669 1.00 93.81 68 HIS A O 1
ATOM 539 N N . MET A 1 69 ? 19.914 -6.916 -20.486 1.00 94.81 69 MET A N 1
ATOM 540 C CA . MET A 1 69 ? 19.329 -5.654 -20.046 1.00 94.81 69 MET A CA 1
ATOM 541 C C . MET A 1 69 ? 20.409 -4.573 -20.029 1.00 94.81 69 MET A C 1
ATOM 543 O O . MET A 1 69 ? 21.362 -4.706 -19.256 1.00 94.81 69 MET A O 1
ATOM 547 N N . GLN A 1 70 ? 20.221 -3.536 -20.843 1.00 95.06 70 GLN A N 1
ATOM 548 C CA . GLN A 1 70 ? 21.099 -2.369 -20.912 1.00 95.06 70 GLN A CA 1
ATOM 549 C C . GLN A 1 70 ? 20.788 -1.390 -19.773 1.00 95.06 70 GLN A C 1
ATOM 551 O O . GLN A 1 70 ? 21.609 -1.174 -18.885 1.00 95.06 70 GLN A O 1
ATOM 556 N N . GLU A 1 71 ? 19.556 -0.885 -19.733 1.00 95.69 71 GLU A N 1
ATOM 557 C CA . GLU A 1 71 ? 19.084 0.074 -18.735 1.00 95.69 71 GLU A CA 1
ATOM 558 C C . GLU A 1 71 ? 17.728 -0.350 -18.168 1.00 95.69 71 GLU A C 1
ATOM 560 O O . GLU A 1 71 ? 16.992 -1.138 -18.766 1.00 95.69 71 GLU A O 1
ATOM 565 N N . LEU A 1 72 ? 17.410 0.142 -16.969 1.00 96.12 72 LEU A N 1
ATOM 566 C CA . LEU A 1 72 ? 16.133 -0.120 -16.318 1.00 96.12 72 LEU A CA 1
ATOM 567 C C . LEU A 1 72 ? 15.714 1.081 -15.478 1.00 96.12 72 LEU A C 1
ATOM 569 O O . LEU A 1 72 ? 16.402 1.459 -14.531 1.00 96.12 72 LEU A O 1
ATOM 573 N N . ARG A 1 73 ? 14.519 1.598 -15.758 1.00 95.75 73 ARG A N 1
ATOM 574 C CA . ARG A 1 73 ? 13.837 2.588 -14.927 1.00 95.75 73 ARG A CA 1
ATOM 575 C C . ARG A 1 73 ? 12.547 1.990 -14.380 1.00 95.75 73 ARG A C 1
ATOM 577 O O . ARG A 1 73 ? 11.738 1.442 -15.122 1.00 95.75 73 ARG A O 1
ATOM 584 N N . ARG A 1 74 ? 12.337 2.100 -13.067 1.00 95.81 74 ARG A N 1
ATOM 585 C CA . ARG A 1 74 ? 11.079 1.698 -12.429 1.00 95.81 74 ARG A CA 1
ATOM 586 C C . ARG A 1 74 ? 10.132 2.894 -12.377 1.00 95.81 74 ARG A C 1
ATOM 588 O O . ARG A 1 74 ? 10.337 3.787 -11.567 1.00 95.81 74 ARG A O 1
ATOM 595 N N . VAL A 1 75 ? 9.091 2.863 -13.204 1.00 95.25 75 VAL A N 1
ATOM 596 C CA . VAL A 1 75 ? 8.088 3.941 -13.326 1.00 95.25 75 VAL A CA 1
ATOM 597 C C . VAL A 1 75 ? 6.943 3.855 -12.303 1.00 95.25 75 VAL A C 1
ATOM 599 O O . VAL A 1 75 ? 6.251 4.838 -12.056 1.00 95.25 75 VAL A O 1
ATOM 602 N N . ARG A 1 76 ? 6.739 2.686 -11.673 1.00 94.25 76 ARG A N 1
ATOM 603 C CA . ARG A 1 76 ? 5.705 2.465 -10.647 1.00 94.25 76 ARG A CA 1
ATOM 604 C C . ARG A 1 76 ? 6.158 1.469 -9.582 1.00 94.25 76 ARG A C 1
ATOM 606 O O . ARG A 1 76 ? 6.819 0.476 -9.888 1.00 94.25 76 ARG A O 1
ATOM 613 N N . SER A 1 77 ? 5.761 1.707 -8.335 1.00 93.12 77 SER A N 1
ATOM 614 C CA . SER A 1 77 ? 5.931 0.789 -7.209 1.00 93.12 77 SER A CA 1
ATOM 615 C C . SER A 1 77 ? 4.695 0.818 -6.308 1.00 93.12 77 SER A C 1
ATOM 617 O O . SER A 1 77 ? 4.505 1.749 -5.529 1.00 93.12 77 SER A O 1
ATOM 619 N N . GLY A 1 78 ? 3.857 -0.220 -6.386 1.00 89.44 78 GLY A N 1
ATOM 620 C CA . GLY A 1 78 ? 2.613 -0.281 -5.614 1.00 89.44 78 GLY A CA 1
ATOM 621 C C . GLY A 1 78 ? 1.680 0.882 -5.964 1.00 89.44 78 GLY A C 1
ATOM 622 O O . GLY A 1 78 ? 1.351 1.072 -7.133 1.00 89.44 78 GLY A O 1
ATOM 623 N N . ALA A 1 79 ? 1.274 1.658 -4.960 1.00 89.69 79 ALA A N 1
ATOM 624 C CA . ALA A 1 79 ? 0.413 2.830 -5.131 1.00 89.69 79 ALA A CA 1
ATOM 625 C C . ALA A 1 79 ? 1.142 4.082 -5.664 1.00 89.69 79 ALA A C 1
ATOM 627 O O . ALA A 1 79 ? 0.477 5.051 -5.998 1.00 89.69 79 ALA A O 1
ATOM 628 N N . LEU A 1 80 ? 2.479 4.075 -5.751 1.00 92.44 80 LEU A N 1
ATOM 629 C CA . LEU A 1 80 ? 3.269 5.242 -6.161 1.00 92.44 80 LEU A CA 1
ATOM 630 C C . LEU A 1 80 ? 3.717 5.140 -7.620 1.00 92.44 80 LEU A C 1
ATOM 632 O O . LEU A 1 80 ? 4.332 4.140 -8.011 1.00 92.44 80 LEU A O 1
ATOM 636 N N . THR A 1 81 ? 3.465 6.185 -8.404 1.00 93.19 81 THR A N 1
ATOM 637 C CA . THR A 1 81 ? 3.994 6.360 -9.765 1.00 93.19 81 THR A CA 1
ATOM 638 C C . THR A 1 81 ? 5.033 7.480 -9.825 1.00 93.19 81 THR A C 1
ATOM 640 O O . THR A 1 81 ? 5.186 8.255 -8.884 1.00 93.19 81 THR A O 1
ATOM 643 N N . GLU A 1 82 ? 5.767 7.583 -10.933 1.00 93.38 82 GLU A N 1
ATOM 644 C CA . GLU A 1 82 ? 6.728 8.676 -11.142 1.00 93.38 82 GLU A CA 1
ATOM 645 C C . GLU A 1 82 ? 6.086 10.068 -11.259 1.00 93.38 82 GLU A C 1
ATOM 647 O O . GLU A 1 82 ? 6.771 11.067 -11.059 1.00 93.38 82 GLU A O 1
ATOM 652 N N . ASN A 1 83 ? 4.777 10.136 -11.517 1.00 91.62 83 ASN A N 1
ATOM 653 C CA . ASN A 1 83 ? 4.024 11.390 -11.560 1.00 91.62 83 ASN A CA 1
ATOM 654 C C . ASN A 1 83 ? 3.554 11.836 -10.163 1.00 91.62 83 ASN A C 1
ATOM 656 O O . ASN A 1 83 ? 3.207 13.000 -9.962 1.00 91.62 83 ASN A O 1
ATOM 660 N N . ASP A 1 84 ? 3.576 10.933 -9.177 1.00 87.06 84 ASP A N 1
ATOM 661 C CA . ASP A 1 84 ? 3.050 11.173 -7.833 1.00 87.06 84 ASP A CA 1
ATOM 662 C C . ASP A 1 84 ? 4.127 11.751 -6.906 1.00 87.06 84 ASP A C 1
ATOM 664 O O . ASP A 1 84 ? 4.602 11.088 -5.984 1.00 87.06 84 ASP A O 1
ATOM 668 N N . ASN A 1 85 ? 4.506 13.014 -7.137 1.00 88.25 85 ASN A N 1
ATOM 669 C CA . ASN A 1 85 ? 5.439 13.762 -6.280 1.00 88.25 85 ASN A CA 1
ATOM 670 C C . ASN A 1 85 ? 6.793 13.046 -6.089 1.00 88.25 85 ASN A C 1
ATOM 672 O O . ASN A 1 85 ? 7.268 12.876 -4.962 1.00 88.25 85 ASN A O 1
ATOM 676 N N . LEU A 1 86 ? 7.404 12.624 -7.198 1.00 92.31 86 LEU A N 1
ATOM 677 C CA . LEU A 1 86 ? 8.756 12.076 -7.208 1.00 92.31 86 LEU A CA 1
ATOM 678 C C . LEU A 1 86 ? 9.767 13.167 -6.825 1.00 92.31 86 LEU A C 1
ATOM 680 O O . LEU A 1 86 ? 9.807 14.226 -7.444 1.00 92.31 86 LEU A O 1
ATOM 684 N N . VAL A 1 87 ? 10.585 12.881 -5.816 1.00 94.31 87 VAL A N 1
ATOM 685 C CA . VAL A 1 87 ? 11.627 13.780 -5.300 1.00 94.31 87 VAL A CA 1
ATOM 686 C C . VAL A 1 87 ? 13.011 13.197 -5.546 1.00 94.31 87 VAL A C 1
ATOM 688 O O . VAL A 1 87 ? 13.191 11.976 -5.592 1.00 94.31 87 VAL A O 1
ATOM 691 N N . THR A 1 88 ? 13.996 14.072 -5.704 1.00 95.88 88 THR A N 1
ATOM 692 C CA . THR A 1 88 ? 15.403 13.707 -5.860 1.00 95.88 88 THR A CA 1
ATOM 693 C C . THR A 1 88 ? 16.139 13.752 -4.521 1.00 95.88 88 THR A C 1
ATOM 695 O O . THR A 1 88 ? 15.660 14.314 -3.538 1.00 95.88 88 THR A O 1
ATOM 698 N N . MET A 1 89 ? 17.342 13.172 -4.470 1.00 95.94 89 MET A N 1
ATOM 699 C CA . MET A 1 89 ? 18.190 13.258 -3.272 1.00 95.94 89 MET A CA 1
ATOM 700 C C . MET A 1 89 ? 18.638 14.694 -2.968 1.00 95.94 89 MET A C 1
ATOM 702 O O . MET A 1 89 ? 18.872 15.015 -1.806 1.00 95.94 89 MET A O 1
ATOM 706 N N . HIS A 1 90 ? 18.729 15.546 -3.992 1.00 96.56 90 HIS A N 1
ATOM 707 C CA . HIS A 1 90 ? 19.031 16.966 -3.822 1.00 96.56 90 HIS A CA 1
ATOM 708 C C . HIS A 1 90 ? 17.883 17.679 -3.104 1.00 96.56 90 HIS A C 1
ATOM 710 O O . HIS A 1 90 ? 18.122 18.334 -2.098 1.00 96.56 90 HIS A O 1
ATOM 716 N N . ASP A 1 91 ? 16.635 17.427 -3.512 1.00 95.25 91 ASP A N 1
ATOM 717 C CA . ASP A 1 91 ? 15.458 18.018 -2.858 1.00 95.25 91 ASP A CA 1
ATOM 718 C C . ASP A 1 91 ? 15.370 17.634 -1.373 1.00 95.25 91 ASP A C 1
ATOM 720 O O . ASP A 1 91 ? 15.000 18.451 -0.534 1.00 95.25 91 ASP A O 1
ATOM 724 N N . VAL A 1 92 ? 15.734 16.392 -1.026 1.00 95.94 92 VAL A N 1
ATOM 725 C CA . VAL A 1 92 ? 15.773 15.927 0.372 1.00 95.94 92 VAL A CA 1
ATOM 726 C C . VAL A 1 92 ? 16.830 16.687 1.179 1.00 95.94 92 VAL A C 1
ATOM 728 O O . VAL A 1 92 ? 16.565 17.083 2.314 1.00 95.94 92 VAL A O 1
ATOM 731 N N . MET A 1 93 ? 18.016 16.895 0.603 1.00 95.94 93 MET A N 1
ATOM 732 C CA . MET A 1 93 ? 19.104 17.635 1.245 1.00 95.94 93 MET A CA 1
ATOM 733 C C . MET A 1 93 ? 18.730 19.106 1.461 1.00 95.94 93 MET A C 1
ATOM 735 O O . MET A 1 93 ? 18.891 19.625 2.566 1.00 95.94 93 MET A O 1
ATOM 739 N N . ASP A 1 94 ? 18.170 19.749 0.439 1.00 95.44 94 ASP A N 1
ATOM 740 C CA . ASP A 1 94 ? 17.777 21.159 0.478 1.00 95.44 94 ASP A CA 1
ATOM 741 C C . ASP A 1 94 ? 16.601 21.400 1.435 1.00 95.44 94 ASP A C 1
ATOM 743 O O . ASP A 1 94 ? 16.568 22.402 2.157 1.00 95.44 94 ASP A O 1
ATOM 747 N N . ALA A 1 95 ? 15.649 20.464 1.490 1.00 94.94 95 ALA A N 1
ATOM 748 C CA . ALA A 1 95 ? 14.530 20.524 2.423 1.00 94.94 95 ALA A CA 1
ATOM 749 C C . ALA A 1 95 ? 14.993 20.427 3.883 1.00 94.94 95 ALA A C 1
ATOM 751 O O . ALA A 1 95 ? 14.500 21.174 4.729 1.00 94.94 95 ALA A O 1
ATOM 752 N N . GLN A 1 96 ? 15.961 19.552 4.174 1.00 95.12 96 GLN A N 1
ATOM 753 C CA . GLN A 1 96 ? 16.547 19.448 5.510 1.00 95.12 96 GLN A CA 1
ATOM 754 C C . GLN A 1 96 ? 17.318 20.721 5.883 1.00 95.12 96 GLN A C 1
ATOM 756 O O . GLN A 1 96 ? 17.109 21.272 6.960 1.00 95.12 96 GLN A O 1
ATOM 761 N N . TRP A 1 97 ? 18.156 21.231 4.974 1.00 95.94 97 TRP A N 1
ATOM 762 C CA . TRP A 1 97 ? 18.937 22.447 5.213 1.00 95.94 97 TRP A CA 1
ATOM 763 C C . TRP A 1 97 ? 18.043 23.665 5.483 1.00 95.94 97 TRP A C 1
ATOM 765 O O . TRP A 1 97 ? 18.286 24.439 6.407 1.00 95.94 97 TRP A O 1
ATOM 775 N N . THR A 1 98 ? 16.960 23.814 4.717 1.00 95.25 98 THR A N 1
ATOM 776 C CA . THR A 1 98 ? 16.004 24.916 4.886 1.00 95.25 98 THR A CA 1
ATOM 777 C C . THR A 1 98 ? 15.335 24.864 6.260 1.00 95.25 98 THR A C 1
ATOM 779 O O . THR A 1 98 ? 15.230 25.897 6.927 1.00 95.25 98 THR A O 1
ATOM 782 N N . TYR A 1 99 ? 14.938 23.674 6.716 1.00 95.69 99 TYR A N 1
ATOM 783 C CA . TYR A 1 99 ? 14.378 23.486 8.051 1.00 95.69 99 TYR A CA 1
ATOM 784 C C . TYR A 1 99 ? 15.381 23.871 9.148 1.00 95.69 99 TYR A C 1
ATOM 786 O O . TYR A 1 99 ? 15.041 24.631 10.054 1.00 95.69 99 TYR A O 1
ATOM 794 N N . ASP A 1 100 ? 16.632 23.429 9.033 1.00 96.12 100 ASP A N 1
ATOM 795 C CA . ASP A 1 100 ? 17.652 23.683 10.053 1.00 96.12 100 ASP A CA 1
ATOM 796 C C . ASP A 1 100 ? 18.032 25.175 10.146 1.00 96.12 100 ASP A C 1
ATOM 798 O O . ASP A 1 100 ? 18.239 25.704 11.241 1.00 96.12 100 ASP A O 1
ATOM 802 N N . ASN A 1 101 ? 18.068 25.883 9.012 1.00 96.31 101 ASN A N 1
ATOM 803 C CA . ASN A 1 101 ? 18.496 27.282 8.948 1.00 96.31 101 ASN A CA 1
ATOM 804 C C . ASN A 1 101 ? 17.362 28.293 9.165 1.00 96.31 101 ASN A C 1
ATOM 806 O O . ASN A 1 101 ? 17.572 29.328 9.797 1.00 96.31 101 ASN A O 1
ATOM 810 N N . THR A 1 102 ? 16.174 28.027 8.621 1.00 94.31 102 THR A N 1
ATOM 811 C CA . THR A 1 102 ? 15.055 28.989 8.606 1.00 94.31 102 THR A CA 1
ATOM 812 C C . THR A 1 102 ? 13.873 28.558 9.471 1.00 94.31 102 THR A C 1
ATOM 814 O O . THR A 1 102 ? 12.985 29.370 9.724 1.00 94.31 102 THR A O 1
ATOM 817 N N . LYS A 1 103 ? 13.870 27.307 9.961 1.00 93.75 103 LYS A N 1
ATOM 818 C CA . LYS A 1 103 ? 12.741 26.658 10.655 1.00 93.75 103 LYS A CA 1
ATOM 819 C C . LYS A 1 103 ? 11.455 26.588 9.830 1.00 93.75 103 LYS A C 1
ATOM 821 O O . LYS A 1 103 ? 10.384 26.360 10.390 1.00 93.75 103 LYS A O 1
ATOM 826 N N . ASP A 1 104 ? 11.547 26.760 8.514 1.00 93.88 104 ASP A N 1
ATOM 827 C CA . ASP A 1 104 ? 10.420 26.549 7.616 1.00 93.88 104 ASP A CA 1
ATOM 828 C C . ASP A 1 104 ? 10.235 25.047 7.333 1.00 93.88 104 ASP A C 1
ATOM 830 O O . ASP A 1 104 ? 11.137 24.359 6.857 1.00 93.88 104 ASP A O 1
ATOM 834 N N . GLU A 1 105 ? 9.046 24.526 7.641 1.00 93.81 105 GLU A N 1
ATOM 835 C CA . GLU A 1 105 ? 8.672 23.118 7.453 1.00 93.81 105 GLU A CA 1
ATOM 836 C C . GLU A 1 105 ? 8.000 22.838 6.103 1.00 93.81 105 GLU A C 1
ATOM 838 O O . GLU A 1 105 ? 7.765 21.674 5.763 1.00 93.81 105 GLU A O 1
ATOM 843 N N . THR A 1 106 ? 7.639 23.871 5.337 1.00 94.19 106 THR A N 1
ATOM 844 C CA . THR A 1 106 ? 6.822 23.715 4.124 1.00 94.19 106 THR A CA 1
ATOM 845 C C . THR A 1 106 ? 7.484 22.800 3.098 1.00 94.19 106 THR A C 1
ATOM 847 O O . THR A 1 106 ? 6.831 21.901 2.554 1.00 94.19 106 THR A O 1
ATOM 850 N N . TYR A 1 107 ? 8.790 22.967 2.877 1.00 93.31 107 TYR A N 1
ATOM 851 C CA . TYR A 1 107 ? 9.528 22.157 1.916 1.00 93.31 107 TYR A CA 1
ATOM 852 C C . TYR A 1 107 ? 9.666 20.703 2.394 1.00 93.31 107 TYR A C 1
ATOM 854 O O . TYR A 1 107 ? 9.366 19.765 1.650 1.00 93.31 107 TYR A O 1
ATOM 862 N N . LEU A 1 108 ? 9.995 20.497 3.671 1.00 94.00 108 LEU A N 1
ATOM 863 C CA . LEU A 1 108 ? 10.143 19.163 4.255 1.00 94.00 108 LEU A CA 1
ATOM 864 C C . LEU A 1 108 ? 8.828 18.365 4.222 1.00 94.00 108 LEU A C 1
ATOM 866 O O . LEU A 1 108 ? 8.822 17.194 3.843 1.00 94.00 108 LEU A O 1
ATOM 870 N N . ARG A 1 109 ? 7.694 19.014 4.518 1.00 92.81 109 ARG A N 1
ATOM 871 C CA . ARG A 1 109 ? 6.349 18.409 4.438 1.00 92.81 109 ARG A CA 1
ATOM 872 C C . ARG A 1 109 ? 5.895 18.103 3.006 1.00 92.81 109 ARG A C 1
ATOM 874 O O . ARG A 1 109 ? 4.989 17.294 2.811 1.00 92.81 109 ARG A O 1
ATOM 881 N N . ARG A 1 110 ? 6.498 18.732 1.992 1.00 91.00 110 ARG A N 1
ATOM 882 C CA . ARG A 1 110 ? 6.267 18.391 0.578 1.00 91.00 110 ARG A CA 1
ATOM 883 C C . ARG A 1 110 ? 7.053 17.148 0.163 1.00 91.00 110 ARG A C 1
ATOM 885 O O . ARG A 1 110 ? 6.537 16.337 -0.609 1.00 91.00 110 ARG A O 1
ATOM 892 N N . VAL A 1 111 ? 8.282 17.015 0.659 1.00 93.62 111 VAL A N 1
ATOM 893 C CA . VAL A 1 111 ? 9.169 15.880 0.373 1.00 93.62 111 VAL A CA 1
ATOM 894 C C . VAL A 1 111 ? 8.688 14.619 1.094 1.00 93.62 111 VAL A C 1
ATOM 896 O O . VAL A 1 111 ? 8.575 13.558 0.479 1.00 93.62 111 VAL A O 1
ATOM 899 N N . VAL A 1 112 ? 8.345 14.732 2.379 1.00 93.00 112 VAL A N 1
ATOM 900 C CA . VAL A 1 112 ? 7.878 13.608 3.198 1.00 93.00 112 VAL A CA 1
ATOM 901 C C . VAL A 1 112 ? 6.357 13.515 3.138 1.00 93.00 112 VAL A C 1
ATOM 903 O O . VAL A 1 112 ? 5.638 14.319 3.727 1.00 93.00 112 VAL A O 1
ATOM 906 N N . ARG A 1 113 ? 5.853 12.501 2.430 1.00 90.81 113 ARG A N 1
ATOM 907 C CA . ARG A 1 113 ? 4.417 12.205 2.358 1.00 90.81 113 ARG A CA 1
ATOM 908 C C . ARG A 1 113 ? 3.964 11.301 3.513 1.00 90.81 113 ARG A C 1
ATOM 910 O O . ARG A 1 113 ? 4.742 10.458 3.965 1.00 90.81 113 ARG A O 1
ATOM 917 N N . PRO A 1 114 ? 2.706 11.440 3.967 1.00 93.50 114 PRO A N 1
ATOM 918 C CA . PRO A 1 114 ? 2.134 10.564 4.983 1.00 93.50 114 PRO A CA 1
ATOM 919 C C . PRO A 1 114 ? 2.014 9.122 4.468 1.00 93.50 114 PRO A C 1
ATOM 921 O O . PRO A 1 114 ? 1.785 8.883 3.278 1.00 93.50 114 PRO A O 1
ATOM 924 N N . LEU A 1 115 ? 2.148 8.151 5.374 1.00 92.56 115 LEU A N 1
ATOM 925 C CA . LEU A 1 115 ? 2.122 6.722 5.039 1.00 92.56 115 LEU A CA 1
ATOM 926 C C . LEU A 1 115 ? 0.771 6.267 4.473 1.00 92.56 115 LEU A C 1
ATOM 928 O O . LEU A 1 115 ? 0.711 5.298 3.717 1.00 92.56 115 LEU A O 1
ATOM 932 N N . GLU A 1 116 ? -0.300 6.995 4.789 1.00 92.56 116 GLU A N 1
ATOM 933 C CA . GLU A 1 116 ? -1.664 6.783 4.311 1.00 92.56 116 GLU A CA 1
ATOM 934 C C . GLU A 1 116 ? -1.737 6.778 2.780 1.00 92.56 116 GLU A C 1
ATOM 936 O O . GLU A 1 116 ? -2.566 6.080 2.199 1.00 92.56 116 GLU A O 1
ATOM 941 N N . TRP A 1 117 ? -0.823 7.484 2.108 1.00 90.94 117 TRP A N 1
ATOM 942 C CA . TRP A 1 117 ? -0.755 7.515 0.649 1.00 90.94 117 TRP A CA 1
ATOM 943 C C . TRP A 1 117 ? -0.519 6.126 0.037 1.00 90.94 117 TRP A C 1
ATOM 945 O O . TRP A 1 117 ? -1.066 5.795 -1.017 1.00 90.94 117 TRP A O 1
ATOM 955 N N . LEU A 1 118 ? 0.248 5.271 0.722 1.00 91.81 118 LEU A N 1
ATOM 956 C CA . LEU A 1 118 ? 0.526 3.897 0.287 1.00 91.81 118 LEU A CA 1
ATOM 957 C C . LEU A 1 118 ? -0.699 2.980 0.394 1.00 91.81 118 LEU A C 1
ATOM 959 O O . LEU A 1 118 ? -0.711 1.891 -0.179 1.00 91.81 118 LEU A O 1
ATOM 963 N N . LEU A 1 119 ? -1.704 3.407 1.156 1.00 92.00 119 LEU A N 1
ATOM 964 C CA . LEU A 1 119 ? -2.862 2.617 1.550 1.00 92.00 119 LEU A CA 1
ATOM 965 C C . LEU A 1 119 ? -4.129 2.962 0.755 1.00 92.00 119 LEU A C 1
ATOM 967 O O . LEU A 1 119 ? -5.174 2.356 0.970 1.00 92.00 119 LEU A O 1
ATOM 971 N N . THR A 1 120 ? -4.024 3.883 -0.201 1.00 89.00 120 THR A N 1
ATOM 972 C CA . THR A 1 120 ? -5.126 4.364 -1.051 1.00 89.00 120 THR A CA 1
ATOM 973 C C . THR A 1 120 ? -5.793 3.276 -1.895 1.00 89.00 120 THR A C 1
ATOM 975 O O . THR A 1 120 ? -6.961 3.410 -2.239 1.00 89.00 120 THR A O 1
ATOM 978 N N . GLY A 1 121 ? -5.077 2.193 -2.215 1.00 88.75 121 GLY A N 1
ATOM 979 C CA . GLY A 1 121 ? -5.609 1.075 -3.000 1.00 88.75 121 GLY A CA 1
ATOM 980 C C . GLY A 1 121 ? -6.392 0.025 -2.203 1.00 88.75 121 GLY A C 1
ATOM 981 O O . GLY A 1 121 ? -6.936 -0.892 -2.812 1.00 88.75 121 GLY A O 1
ATOM 982 N N . TYR A 1 122 ? -6.423 0.109 -0.870 1.00 92.75 122 TYR A N 1
ATOM 983 C CA . TYR A 1 122 ? -7.127 -0.859 -0.024 1.00 92.75 122 TYR A CA 1
ATOM 984 C C . TYR A 1 122 ? -8.539 -0.378 0.303 1.00 92.75 122 TYR A C 1
ATOM 986 O O . TYR A 1 122 ? -8.775 0.820 0.457 1.00 92.75 122 TYR A O 1
ATOM 994 N N . LYS A 1 123 ? -9.458 -1.329 0.495 1.00 94.19 123 LYS A N 1
ATOM 995 C CA . LYS A 1 123 ? -10.815 -1.033 0.970 1.00 94.19 123 LYS A CA 1
ATOM 996 C C . LYS A 1 123 ? -10.769 -0.529 2.411 1.00 94.19 123 LYS A C 1
ATOM 998 O O . LYS A 1 123 ? -9.990 -1.026 3.231 1.00 94.19 123 LYS A O 1
ATOM 1003 N N . ARG A 1 124 ? -11.602 0.457 2.722 1.00 94.50 124 ARG A N 1
ATOM 1004 C CA . ARG A 1 124 ? -11.535 1.235 3.960 1.00 94.50 124 ARG A CA 1
ATOM 1005 C C . ARG A 1 124 ? -12.631 0.844 4.937 1.00 94.50 124 ARG A C 1
ATOM 1007 O O . ARG A 1 124 ? -13.797 0.691 4.580 1.00 94.50 124 ARG A O 1
ATOM 1014 N N . VAL A 1 125 ? -12.257 0.761 6.208 1.00 94.75 125 VAL A N 1
ATOM 1015 C CA . VAL A 1 125 ? -13.185 0.581 7.324 1.00 94.75 125 VAL A CA 1
ATOM 1016 C C . VAL A 1 125 ? -12.877 1.621 8.394 1.00 94.75 125 VAL A C 1
ATOM 1018 O O . VAL A 1 125 ? -11.789 1.644 8.968 1.00 94.75 125 VAL A O 1
ATOM 1021 N N . VAL A 1 126 ? -13.844 2.495 8.663 1.00 95.38 126 VAL A N 1
ATOM 1022 C CA . VAL A 1 126 ? -13.741 3.548 9.674 1.00 95.38 126 VAL A CA 1
ATOM 1023 C C . VAL A 1 126 ? -14.136 2.981 11.029 1.00 95.38 126 VAL A C 1
ATOM 1025 O O . VAL A 1 126 ? -15.231 2.438 11.205 1.00 95.38 126 VAL A O 1
ATOM 1028 N N . VAL A 1 127 ? -13.245 3.144 12.001 1.00 94.38 127 VAL A N 1
ATOM 1029 C CA . VAL A 1 127 ? -13.399 2.633 13.362 1.00 94.38 127 VAL A CA 1
ATOM 1030 C C . VAL A 1 127 ? -13.772 3.764 14.319 1.00 94.38 127 VAL A C 1
ATOM 1032 O O . VAL A 1 127 ? -13.297 4.891 14.196 1.00 94.38 127 VAL A O 1
ATOM 1035 N N . LYS A 1 128 ? -14.603 3.452 15.316 1.00 93.25 128 LYS A N 1
ATOM 1036 C CA . LYS A 1 128 ? -14.951 4.364 16.409 1.00 93.25 128 LYS A CA 1
ATOM 1037 C C . LYS A 1 128 ? -13.751 4.652 17.317 1.00 93.25 128 LYS A C 1
ATOM 1039 O O . LYS A 1 128 ? -13.056 3.732 17.749 1.00 93.25 128 LYS A O 1
ATOM 1044 N N . ASP A 1 129 ? -13.606 5.906 17.740 1.00 91.81 129 ASP A N 1
ATOM 1045 C CA . ASP A 1 129 ? -12.497 6.382 18.580 1.00 91.81 129 ASP A CA 1
ATOM 1046 C C . ASP A 1 129 ? -12.277 5.585 19.877 1.00 91.81 129 ASP A C 1
ATOM 1048 O O . ASP A 1 129 ? -11.155 5.455 20.363 1.00 91.81 129 ASP A O 1
ATOM 1052 N N . SER A 1 130 ? -13.341 5.012 20.448 1.00 90.25 130 SER A N 1
ATOM 1053 C CA . SER A 1 130 ? -13.260 4.173 21.651 1.00 90.25 130 SER A CA 1
ATOM 1054 C C . SER A 1 130 ? -12.503 2.861 21.445 1.00 90.25 130 SER A C 1
ATOM 1056 O O . SER A 1 130 ? -12.006 2.291 22.416 1.00 90.25 130 SER A O 1
ATOM 1058 N N . SER A 1 131 ? -12.443 2.377 20.206 1.00 90.06 131 SER A N 1
ATOM 1059 C CA . SER A 1 131 ? -11.920 1.057 19.849 1.00 90.06 131 SER A CA 1
ATOM 1060 C C . SER A 1 131 ? -10.525 1.123 19.224 1.00 90.06 131 SER A C 1
ATOM 1062 O O . SER A 1 131 ? -9.855 0.096 19.153 1.00 90.06 131 SER A O 1
ATOM 1064 N N . ILE A 1 132 ? -10.053 2.317 18.838 1.00 92.06 132 ILE A N 1
ATOM 1065 C CA . ILE A 1 132 ? -8.747 2.517 18.188 1.00 92.06 132 ILE A CA 1
ATOM 1066 C C . ILE A 1 132 ? -7.615 1.963 19.052 1.00 92.06 132 ILE A C 1
ATOM 1068 O O . ILE A 1 132 ? -6.839 1.132 18.589 1.00 92.06 132 ILE A O 1
ATOM 1072 N N . ASN A 1 133 ? -7.547 2.355 20.330 1.00 91.88 133 ASN A N 1
ATOM 1073 C CA . ASN A 1 133 ? -6.429 1.930 21.169 1.00 91.88 133 ASN A CA 1
ATOM 1074 C C . ASN A 1 133 ? -6.417 0.401 21.360 1.00 91.88 133 ASN A C 1
ATOM 1076 O O . ASN A 1 133 ? -5.369 -0.224 21.276 1.00 91.88 133 ASN A O 1
ATOM 1080 N N . ALA A 1 134 ? -7.582 -0.244 21.501 1.00 91.69 134 ALA A N 1
ATOM 1081 C CA . ALA A 1 134 ? -7.652 -1.707 21.583 1.00 91.69 134 ALA A CA 1
ATOM 1082 C C . ALA A 1 134 ? -7.039 -2.392 20.342 1.00 91.69 134 ALA A C 1
ATOM 1084 O O . ALA A 1 134 ? -6.310 -3.375 20.477 1.00 91.69 134 ALA A O 1
ATOM 1085 N N . ILE A 1 135 ? -7.271 -1.838 19.149 1.00 92.31 135 ILE A N 1
ATOM 1086 C CA . ILE A 1 135 ? -6.696 -2.324 17.885 1.00 92.31 135 ILE A CA 1
ATOM 1087 C C . ILE A 1 135 ? -5.181 -2.095 17.853 1.00 92.31 135 ILE A C 1
ATOM 1089 O O . ILE A 1 135 ? -4.449 -2.995 17.445 1.00 92.31 135 ILE A O 1
ATOM 1093 N N . CYS A 1 136 ? -4.682 -0.965 18.367 1.00 92.88 136 CYS A N 1
ATOM 1094 C CA . CYS A 1 136 ? -3.239 -0.724 18.501 1.00 92.88 136 CYS A CA 1
ATOM 1095 C C . CYS A 1 136 ? -2.540 -1.765 19.403 1.00 92.88 136 CYS A C 1
ATOM 1097 O O . CYS A 1 136 ? -1.365 -2.086 19.209 1.00 92.88 136 CYS A O 1
ATOM 1099 N N . TYR A 1 137 ? -3.266 -2.344 20.366 1.00 91.75 137 TYR A N 1
ATOM 1100 C CA . TYR A 1 137 ? -2.799 -3.458 21.202 1.00 91.75 137 TYR A CA 1
ATOM 1101 C C . TYR A 1 137 ? -2.979 -4.846 20.560 1.00 91.75 137 TYR A C 1
ATOM 1103 O O . TYR A 1 137 ? -2.541 -5.842 21.135 1.00 91.75 137 TYR A O 1
ATOM 1111 N N . GLY A 1 138 ? -3.571 -4.933 19.367 1.00 90.56 138 GLY A N 1
ATOM 1112 C CA . GLY A 1 138 ? -3.774 -6.187 18.640 1.00 90.56 138 GLY A CA 1
ATOM 1113 C C . GLY A 1 138 ? -5.138 -6.849 18.861 1.00 90.56 138 GLY A C 1
ATOM 1114 O O . GLY A 1 138 ? -5.316 -8.004 18.469 1.00 90.56 138 GLY A O 1
ATOM 1115 N N . ALA A 1 139 ? -6.111 -6.157 19.463 1.00 91.62 139 ALA A N 1
ATOM 1116 C CA . ALA A 1 139 ? -7.467 -6.685 19.606 1.00 91.62 139 ALA A CA 1
ATOM 1117 C C . ALA A 1 139 ? -8.189 -6.773 18.252 1.00 91.62 139 ALA A C 1
ATOM 1119 O O . ALA A 1 139 ? -8.051 -5.901 17.400 1.00 91.62 139 ALA A O 1
ATOM 1120 N N . LYS A 1 140 ? -9.009 -7.807 18.057 1.00 93.56 140 LYS A N 1
ATOM 1121 C CA . LYS A 1 140 ? -9.841 -7.938 16.851 1.00 93.56 140 LYS A CA 1
ATOM 1122 C C . LYS A 1 140 ? -10.858 -6.789 16.776 1.00 93.56 140 LYS A C 1
ATOM 1124 O O . LYS A 1 140 ? -11.343 -6.325 17.809 1.00 93.56 140 LYS A O 1
ATOM 1129 N N . LEU A 1 141 ? -11.210 -6.361 15.563 1.00 93.25 141 LEU A N 1
ATOM 1130 C CA . LEU A 1 141 ? -12.278 -5.380 15.376 1.00 93.25 141 LEU A CA 1
ATOM 1131 C C . LEU A 1 141 ? -13.630 -6.086 15.512 1.00 93.25 141 LEU A C 1
ATOM 1133 O O . LEU A 1 141 ? -13.931 -7.000 14.746 1.00 93.25 141 LEU A O 1
ATOM 1137 N N . MET A 1 142 ? -14.434 -5.646 16.476 1.00 91.44 142 MET A N 1
ATOM 1138 C CA . MET A 1 142 ? -15.793 -6.140 16.712 1.00 91.44 142 MET A CA 1
ATOM 1139 C C . MET A 1 142 ? -16.824 -5.182 16.107 1.00 91.44 142 MET A C 1
ATOM 1141 O O . MET A 1 142 ? -16.544 -3.985 16.000 1.00 91.44 142 MET A O 1
ATOM 1145 N N . VAL A 1 143 ? -18.029 -5.678 15.803 1.00 91.25 143 VAL A N 1
ATOM 1146 C CA . VAL A 1 143 ? -19.143 -4.875 15.251 1.00 91.25 143 VAL A CA 1
ATOM 1147 C C . VAL A 1 143 ? -19.407 -3.576 16.038 1.00 91.25 143 VAL A C 1
ATOM 1149 O O . VAL A 1 143 ? -19.484 -2.527 15.408 1.00 91.25 143 VAL A O 1
ATOM 1152 N N . PRO A 1 144 ? -19.405 -3.540 17.390 1.00 89.31 144 PRO A N 1
ATOM 1153 C CA . PRO A 1 144 ? -19.631 -2.288 18.128 1.00 89.31 144 PRO A CA 1
ATOM 1154 C C . PRO A 1 144 ? -18.561 -1.201 17.916 1.00 89.31 144 PRO A C 1
ATOM 1156 O O . PRO A 1 144 ? -18.755 -0.044 18.296 1.00 89.31 144 PRO A O 1
ATOM 1159 N N . GLY A 1 145 ? -17.390 -1.575 17.392 1.00 89.19 145 GLY A N 1
ATOM 1160 C CA . GLY A 1 145 ? -16.311 -0.656 17.038 1.00 89.19 145 GLY A CA 1
ATOM 1161 C C . GLY A 1 145 ? -16.366 -0.158 15.594 1.00 89.19 145 GLY A C 1
ATOM 1162 O O . GLY A 1 145 ? -15.609 0.752 15.261 1.00 89.19 145 GLY A O 1
ATOM 1163 N N . LEU A 1 146 ? -17.226 -0.737 14.757 1.00 92.31 146 LEU A N 1
ATOM 1164 C CA . LEU A 1 146 ? -17.422 -0.354 13.365 1.00 92.31 146 LEU A CA 1
ATOM 1165 C C . LEU A 1 146 ? -18.238 0.941 13.293 1.00 92.31 146 LEU A C 1
ATOM 1167 O O . LEU A 1 146 ? -19.258 1.069 13.966 1.00 92.31 146 LEU A O 1
ATOM 1171 N N . LEU A 1 147 ? -17.779 1.911 12.499 1.00 92.12 147 LEU A N 1
ATOM 1172 C CA . LEU A 1 147 ? -18.506 3.162 12.267 1.00 92.12 147 LEU A CA 1
ATOM 1173 C C . LEU A 1 147 ? -18.983 3.275 10.819 1.00 92.12 147 LEU A C 1
ATOM 1175 O O . LEU A 1 147 ? -20.147 3.575 10.580 1.00 92.12 147 LEU A O 1
ATOM 1179 N N . ARG A 1 148 ? -18.081 3.058 9.857 1.00 91.81 148 ARG A N 1
ATOM 1180 C CA . ARG A 1 148 ? -18.389 3.031 8.420 1.00 91.81 148 ARG A CA 1
ATOM 1181 C C . ARG A 1 148 ? -17.543 1.968 7.738 1.00 91.81 148 ARG A C 1
ATOM 1183 O O . ARG A 1 148 ? -16.442 1.673 8.195 1.00 91.81 148 ARG A O 1
ATOM 1190 N N . PHE A 1 149 ? -18.033 1.436 6.635 1.00 93.38 149 PHE A N 1
ATOM 1191 C CA . PHE A 1 149 ? -17.326 0.474 5.801 1.00 93.38 149 PHE A CA 1
ATOM 1192 C C . PHE A 1 149 ? -17.530 0.837 4.334 1.00 93.38 149 PHE A C 1
ATOM 1194 O O . PHE A 1 149 ? -18.488 1.524 3.987 1.00 93.38 149 PHE A O 1
ATOM 1201 N N . GLU A 1 150 ? -16.587 0.424 3.500 1.00 92.88 150 GLU A N 1
ATOM 1202 C CA . GLU A 1 150 ? -16.671 0.556 2.052 1.00 92.88 150 GLU A CA 1
ATOM 1203 C C . GLU A 1 150 ? -17.479 -0.599 1.442 1.00 92.88 150 GLU A C 1
ATOM 1205 O O . GLU A 1 150 ? -17.581 -1.689 2.019 1.00 92.88 150 GLU A O 1
ATOM 1210 N N . ASP A 1 151 ? -18.070 -0.353 0.276 1.00 90.69 151 ASP A N 1
ATOM 1211 C CA . ASP A 1 151 ? -18.856 -1.359 -0.428 1.00 90.69 151 ASP A CA 1
ATOM 1212 C C . ASP A 1 151 ? -17.970 -2.415 -1.098 1.00 90.69 151 ASP A C 1
ATOM 1214 O O . ASP A 1 151 ? -16.817 -2.176 -1.468 1.00 90.69 151 ASP A O 1
ATOM 1218 N N . GLY A 1 152 ? -18.535 -3.613 -1.254 1.00 91.62 152 GLY A N 1
ATOM 1219 C CA . GLY A 1 152 ? -17.889 -4.725 -1.945 1.00 91.62 152 GLY A CA 1
ATOM 1220 C C . GLY A 1 152 ? -16.729 -5.356 -1.179 1.00 91.62 152 GLY A C 1
ATOM 1221 O O . GLY A 1 152 ? -15.828 -5.891 -1.813 1.00 91.62 152 GLY A O 1
ATOM 1222 N N . ILE A 1 153 ? -16.695 -5.287 0.153 1.00 93.50 153 ILE A N 1
ATOM 1223 C CA . ILE A 1 153 ? -15.731 -6.031 0.975 1.00 93.50 153 ILE A CA 1
ATOM 1224 C C . ILE A 1 153 ? -16.119 -7.510 0.955 1.00 93.50 153 ILE A C 1
ATOM 1226 O O . ILE A 1 153 ? -17.216 -7.868 1.391 1.00 93.50 153 ILE A O 1
ATOM 1230 N N . GLU A 1 154 ? -15.199 -8.355 0.491 1.00 93.19 154 GLU A N 1
ATOM 1231 C CA . GLU A 1 154 ? -15.341 -9.808 0.520 1.00 93.19 154 GLU A CA 1
ATOM 1232 C C . GLU A 1 154 ? -14.639 -10.415 1.739 1.00 93.19 154 GLU A C 1
ATOM 1234 O O . GLU A 1 154 ? -13.775 -9.809 2.383 1.00 93.19 154 GLU A O 1
ATOM 1239 N N . ILE A 1 155 ? -15.009 -11.651 2.072 1.00 93.12 155 ILE A N 1
ATOM 1240 C CA . ILE A 1 155 ? -14.370 -12.389 3.164 1.00 93.12 155 ILE A CA 1
ATOM 1241 C C . ILE A 1 155 ? -12.912 -12.681 2.779 1.00 93.12 155 ILE A C 1
ATOM 1243 O O . ILE A 1 155 ? -12.633 -13.172 1.690 1.00 93.12 155 ILE A O 1
ATOM 1247 N N . ASN A 1 156 ? -11.990 -12.448 3.714 1.00 94.31 156 ASN A N 1
ATOM 1248 C CA . ASN A 1 156 ? -10.536 -12.560 3.556 1.00 94.31 156 ASN A CA 1
ATOM 1249 C C . ASN A 1 156 ? -9.852 -11.467 2.723 1.00 94.31 156 ASN A C 1
ATOM 1251 O O . ASN A 1 156 ? -8.635 -11.544 2.533 1.00 94.31 156 ASN A O 1
ATOM 1255 N N . ASP A 1 157 ? -10.572 -10.425 2.308 1.00 94.19 157 ASP A N 1
ATOM 1256 C CA . ASP A 1 157 ? -9.942 -9.266 1.681 1.00 94.19 157 ASP A CA 1
ATOM 1257 C C . ASP A 1 157 ? -9.025 -8.513 2.653 1.00 94.19 157 ASP A C 1
ATOM 1259 O O . ASP A 1 157 ? -9.282 -8.415 3.860 1.00 94.19 157 ASP A O 1
ATOM 1263 N N . GLU A 1 158 ? -7.956 -7.934 2.105 1.00 94.62 158 GLU A N 1
ATOM 1264 C CA . GLU A 1 158 ? -7.089 -7.017 2.838 1.00 94.62 158 GLU A CA 1
ATOM 1265 C C . GLU A 1 158 ? -7.717 -5.623 2.878 1.00 94.62 158 GLU A C 1
ATOM 1267 O O . GLU A 1 158 ? -7.943 -4.987 1.848 1.00 94.62 158 GLU A O 1
ATOM 1272 N N . ILE A 1 159 ? -7.974 -5.146 4.092 1.00 95.25 159 ILE A N 1
ATOM 1273 C CA . ILE A 1 159 ? -8.625 -3.867 4.360 1.00 95.25 159 ILE A CA 1
ATOM 1274 C C . ILE A 1 159 ? -7.748 -2.977 5.241 1.00 95.25 159 ILE A C 1
ATOM 1276 O O . ILE A 1 159 ? -6.929 -3.447 6.042 1.00 95.25 159 ILE A O 1
ATOM 1280 N N . VAL A 1 160 ? -7.958 -1.671 5.124 1.00 96.00 160 VAL A N 1
ATOM 1281 C CA . VAL A 1 160 ? -7.346 -0.650 5.974 1.00 96.00 160 VAL A CA 1
ATOM 1282 C C . VAL A 1 160 ? -8.355 -0.188 7.011 1.00 96.00 160 VAL A C 1
ATOM 1284 O O . VAL A 1 160 ? -9.443 0.284 6.682 1.00 96.00 160 VAL A O 1
ATOM 1287 N N . LEU A 1 161 ? -7.968 -0.302 8.280 1.00 95.19 161 LEU A N 1
ATOM 1288 C CA . LEU A 1 161 ? -8.692 0.299 9.390 1.00 95.19 161 LEU A CA 1
ATOM 1289 C C . LEU A 1 161 ? -8.226 1.743 9.550 1.00 95.19 161 LEU A C 1
ATOM 1291 O O . LEU A 1 161 ? -7.033 1.981 9.749 1.00 95.19 161 LEU A O 1
ATOM 1295 N N . MET A 1 162 ? -9.157 2.690 9.493 1.00 95.19 162 MET A N 1
ATOM 1296 C CA . MET A 1 162 ? -8.871 4.121 9.579 1.00 95.19 162 MET A CA 1
ATOM 1297 C C . MET A 1 162 ? -9.662 4.808 10.692 1.00 95.19 162 MET A C 1
ATOM 1299 O O . MET A 1 162 ? -10.741 4.359 11.088 1.00 95.19 162 MET A O 1
ATOM 1303 N N . THR A 1 163 ? -9.120 5.911 11.203 1.00 95.44 163 THR A N 1
ATOM 1304 C CA . THR A 1 163 ? -9.830 6.789 12.142 1.00 95.44 163 THR A CA 1
ATOM 1305 C C . THR A 1 163 ? -10.809 7.697 11.399 1.00 95.44 163 THR A C 1
ATOM 1307 O O . THR A 1 163 ? -10.779 7.817 10.172 1.00 95.44 163 THR A O 1
ATOM 1310 N N . THR A 1 164 ? -11.666 8.399 12.141 1.00 93.38 164 THR A N 1
ATOM 1311 C CA . THR A 1 164 ? -12.540 9.449 11.589 1.00 93.38 164 THR A CA 1
ATOM 1312 C C . THR A 1 164 ? -11.765 10.609 10.952 1.00 93.38 164 THR A C 1
ATOM 1314 O O . THR A 1 164 ? -12.317 11.312 10.110 1.00 93.38 164 THR A O 1
ATOM 1317 N N . LYS A 1 165 ? -10.486 10.781 11.314 1.00 92.62 165 LYS A N 1
ATOM 1318 C CA . LYS A 1 165 ? -9.580 11.808 10.779 1.00 92.62 165 LYS A CA 1
ATOM 1319 C C . LYS A 1 165 ? -8.841 11.378 9.510 1.00 92.62 165 LYS A C 1
ATOM 1321 O O . LYS A 1 165 ? -8.176 12.205 8.901 1.00 92.62 165 LYS A O 1
ATOM 1326 N N . GLY A 1 166 ? -8.929 10.103 9.125 1.00 91.00 166 GLY A N 1
ATOM 1327 C CA . GLY A 1 166 ? -8.178 9.570 7.987 1.00 91.00 166 GLY A CA 1
ATOM 1328 C C . GLY A 1 166 ? -6.827 8.944 8.329 1.00 91.00 166 GLY A C 1
ATOM 1329 O O . GLY A 1 166 ? -6.117 8.558 7.412 1.00 91.00 166 GLY A O 1
ATOM 1330 N N . GLU A 1 167 ? -6.473 8.808 9.608 1.00 94.69 167 GLU A N 1
ATOM 1331 C CA . GLU A 1 167 ? -5.208 8.182 10.024 1.00 94.69 167 GLU A CA 1
ATOM 1332 C C . GLU A 1 167 ? -5.306 6.657 9.877 1.00 94.69 167 GLU A C 1
ATOM 1334 O O . GLU A 1 167 ? -6.318 6.056 10.262 1.00 94.69 167 GLU A O 1
ATOM 1339 N N . ALA A 1 168 ? -4.256 6.011 9.370 1.00 94.88 168 ALA A N 1
ATOM 1340 C CA . ALA A 1 168 ? -4.234 4.558 9.233 1.00 94.88 168 ALA A CA 1
ATOM 1341 C C . ALA A 1 168 ? -3.890 3.872 10.565 1.00 94.88 168 ALA A C 1
ATOM 1343 O O . ALA A 1 168 ? -2.789 3.996 11.098 1.00 94.88 168 ALA A O 1
ATOM 1344 N N . ILE A 1 169 ? -4.828 3.084 11.092 1.00 94.62 169 ILE A N 1
ATOM 1345 C CA . ILE A 1 169 ? -4.661 2.359 12.357 1.00 94.62 169 ILE A CA 1
ATOM 1346 C C . ILE A 1 169 ? -3.873 1.068 12.117 1.00 94.62 169 ILE A C 1
ATOM 1348 O O . ILE A 1 169 ? -2.837 0.814 12.739 1.00 94.62 169 ILE A O 1
ATOM 1352 N N . ALA A 1 170 ? -4.389 0.222 11.224 1.00 95.56 170 ALA A N 1
ATOM 1353 C CA . ALA A 1 170 ? -3.865 -1.113 10.975 1.00 95.56 170 ALA A CA 1
ATOM 1354 C C . ALA A 1 170 ? -4.343 -1.670 9.628 1.00 95.56 170 ALA A C 1
ATOM 1356 O O . ALA A 1 170 ? -5.436 -1.356 9.160 1.00 95.56 170 ALA A O 1
ATOM 1357 N N . LEU A 1 171 ? -3.550 -2.578 9.064 1.00 95.69 171 LEU A N 1
ATOM 1358 C CA . LEU A 1 171 ? -3.996 -3.510 8.036 1.00 95.69 171 LEU A CA 1
ATOM 1359 C C . LEU A 1 171 ? -4.673 -4.703 8.702 1.00 95.69 171 LEU A C 1
ATOM 1361 O O . LEU A 1 171 ? -4.127 -5.310 9.635 1.00 95.69 171 LEU A O 1
ATOM 1365 N N . ALA A 1 172 ? -5.843 -5.064 8.197 1.00 95.94 172 ALA A N 1
ATOM 1366 C CA . ALA A 1 172 ? -6.637 -6.169 8.697 1.00 95.94 172 ALA A CA 1
ATOM 1367 C C . ALA A 1 172 ? -7.159 -7.035 7.548 1.00 95.94 172 ALA A C 1
ATOM 1369 O O . ALA A 1 172 ? -7.161 -6.635 6.390 1.00 95.94 172 ALA A O 1
ATOM 1370 N N . ILE A 1 173 ? -7.565 -8.249 7.893 1.00 96.06 173 ILE A N 1
ATOM 1371 C CA . ILE A 1 173 ? -8.214 -9.199 6.999 1.00 96.06 173 ILE A CA 1
ATOM 1372 C C . ILE A 1 173 ? -9.688 -9.224 7.387 1.00 96.06 173 ILE A C 1
ATOM 1374 O O . ILE A 1 173 ? -10.013 -9.480 8.556 1.00 96.06 173 ILE A O 1
ATOM 1378 N N . ALA A 1 174 ? -10.565 -8.941 6.429 1.00 95.31 174 ALA A N 1
ATOM 1379 C CA . ALA A 1 174 ? -12.005 -8.969 6.638 1.00 95.31 174 ALA A CA 1
ATOM 1380 C C . ALA A 1 174 ? -12.472 -10.393 6.983 1.00 95.31 174 ALA A C 1
ATOM 1382 O O . ALA A 1 174 ? -12.016 -11.377 6.400 1.00 95.31 174 ALA A O 1
ATOM 1383 N N . GLN A 1 175 ? -13.353 -10.517 7.975 1.00 93.75 175 GLN A N 1
ATOM 1384 C CA . GLN A 1 175 ? -13.995 -11.786 8.357 1.00 93.75 175 GLN A CA 1
ATOM 1385 C C . GLN A 1 175 ? -15.496 -11.791 8.038 1.00 93.75 175 GLN A C 1
ATOM 1387 O O . GLN A 1 175 ? -16.143 -12.826 8.138 1.00 93.75 175 GLN A O 1
ATOM 1392 N N . MET A 1 176 ? -16.037 -10.642 7.636 1.00 90.50 176 MET A N 1
ATOM 1393 C CA . MET A 1 176 ? -17.427 -10.447 7.242 1.00 90.50 176 MET A CA 1
ATOM 1394 C C . MET A 1 176 ? -17.462 -9.744 5.889 1.00 90.50 176 MET A C 1
ATOM 1396 O O . MET A 1 176 ? -16.565 -8.953 5.592 1.00 90.50 176 MET A O 1
ATOM 1400 N N . ASN A 1 177 ? -18.495 -10.018 5.093 1.00 93.81 177 ASN A N 1
ATOM 1401 C CA . ASN A 1 177 ? -18.771 -9.247 3.884 1.00 93.81 177 ASN A CA 1
ATOM 1402 C C . ASN A 1 177 ? -19.553 -7.962 4.223 1.00 93.81 177 ASN A C 1
ATOM 1404 O O . ASN A 1 177 ? -20.079 -7.815 5.330 1.00 93.81 177 ASN A O 1
ATOM 1408 N N . THR A 1 178 ? -19.670 -7.047 3.261 1.00 91.62 178 THR A N 1
ATOM 1409 C CA . THR A 1 178 ? -20.408 -5.779 3.428 1.00 91.62 178 THR A CA 1
ATOM 1410 C C . THR A 1 178 ? -21.864 -5.982 3.885 1.00 91.62 178 THR A C 1
ATOM 1412 O O . THR A 1 178 ? -22.340 -5.251 4.751 1.00 91.62 178 THR A O 1
ATOM 1415 N N . ALA A 1 179 ? -22.571 -6.990 3.362 1.00 88.88 179 ALA A N 1
ATOM 1416 C CA . ALA A 1 179 ? -23.974 -7.240 3.712 1.00 88.88 179 ALA A CA 1
ATOM 1417 C C . ALA A 1 179 ? -24.143 -7.671 5.181 1.00 88.88 179 ALA A C 1
ATOM 1419 O O . ALA A 1 179 ? -24.977 -7.133 5.904 1.00 88.88 179 ALA A O 1
ATOM 1420 N N . VAL A 1 180 ? -23.293 -8.591 5.640 1.00 88.06 180 VAL A N 1
ATOM 1421 C CA . VAL A 1 180 ? -23.266 -9.118 7.010 1.00 88.06 180 VAL A CA 1
ATOM 1422 C C . VAL A 1 180 ? -22.837 -8.031 7.994 1.00 88.06 180 VAL A C 1
ATOM 1424 O O . VAL A 1 180 ? -23.409 -7.938 9.076 1.00 88.06 180 VAL A O 1
ATOM 1427 N N . MET A 1 181 ? -21.893 -7.159 7.614 1.00 87.19 181 MET A N 1
ATOM 1428 C CA . MET A 1 181 ? -21.515 -6.000 8.434 1.00 87.19 181 MET A CA 1
ATOM 1429 C C . MET A 1 181 ? -22.688 -5.043 8.698 1.00 87.19 181 MET A C 1
ATOM 1431 O O . MET A 1 181 ? -22.697 -4.384 9.735 1.00 87.19 181 MET A O 1
ATOM 1435 N N . GLY A 1 182 ? -23.661 -4.963 7.784 1.00 85.62 182 GLY A N 1
ATOM 1436 C CA . GLY A 1 182 ? -24.852 -4.126 7.938 1.00 85.62 182 GLY A CA 1
ATOM 1437 C C . GLY A 1 182 ? -25.972 -4.760 8.768 1.00 85.62 182 GLY A C 1
ATOM 1438 O O . GLY A 1 182 ? -26.724 -4.034 9.412 1.00 85.62 182 GLY A O 1
ATOM 1439 N N . THR A 1 183 ? -26.099 -6.090 8.762 1.00 87.62 183 THR A N 1
ATOM 1440 C CA . THR A 1 183 ? -27.224 -6.794 9.408 1.00 87.62 183 THR A CA 1
ATOM 1441 C C . THR A 1 183 ? -26.888 -7.421 10.757 1.00 87.62 183 THR A C 1
ATOM 1443 O O . THR A 1 183 ? -27.795 -7.705 11.531 1.00 87.62 183 THR A O 1
ATOM 1446 N N . CYS A 1 184 ? -25.618 -7.720 11.035 1.00 85.94 184 CYS A N 1
ATOM 1447 C CA . CYS A 1 184 ? -25.242 -8.421 12.261 1.00 85.94 184 CYS A CA 1
ATOM 1448 C C . CYS A 1 184 ? -25.160 -7.489 13.471 1.00 85.94 184 CYS A C 1
ATOM 1450 O O . CYS A 1 184 ? -24.449 -6.491 13.447 1.00 85.94 184 CYS A O 1
ATOM 1452 N N . ASP A 1 185 ? -25.773 -7.905 14.581 1.00 82.81 185 ASP A N 1
ATOM 1453 C CA . ASP A 1 185 ? -25.668 -7.212 15.873 1.00 82.81 185 ASP A CA 1
ATOM 1454 C C . ASP A 1 185 ? -24.348 -7.512 16.610 1.00 82.81 185 ASP A C 1
ATOM 1456 O O . ASP A 1 185 ? -23.855 -6.711 17.408 1.00 82.81 185 ASP A O 1
ATOM 1460 N N . HIS A 1 186 ? -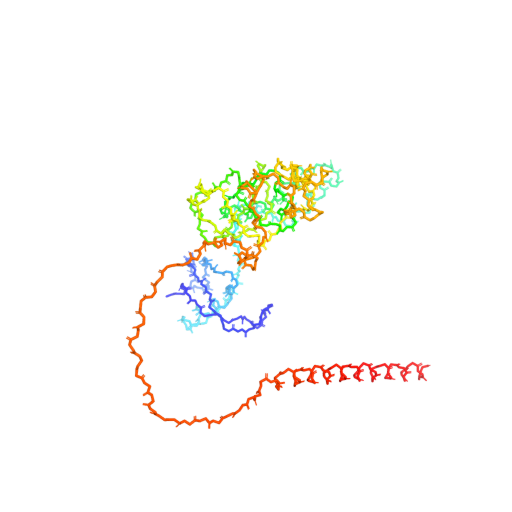23.753 -8.684 16.352 1.00 83.88 186 HIS A N 1
ATOM 1461 C CA . HIS A 1 186 ? -22.575 -9.184 17.061 1.00 83.88 186 HIS A CA 1
ATOM 1462 C C . HIS A 1 186 ? -21.613 -9.906 16.114 1.00 83.88 186 HIS A C 1
ATOM 1464 O O . HIS A 1 186 ? -22.026 -10.551 15.154 1.00 83.88 186 HIS A O 1
ATOM 1470 N N . GLY A 1 187 ? -20.317 -9.839 16.426 1.00 88.62 187 GLY A N 1
ATOM 1471 C CA . GLY A 1 187 ? -19.286 -10.648 15.778 1.00 88.62 187 GLY A CA 1
ATOM 1472 C C . GLY A 1 187 ? -17.985 -9.900 15.495 1.00 88.62 187 GLY A C 1
ATOM 1473 O O . GLY A 1 187 ? -17.810 -8.729 15.852 1.00 88.62 187 GLY A O 1
ATOM 1474 N N . VAL A 1 188 ? -17.044 -10.625 14.888 1.00 91.44 188 VAL A N 1
ATOM 1475 C CA . VAL A 1 188 ? -15.718 -10.123 14.516 1.00 91.44 188 VAL A CA 1
ATOM 1476 C C . VAL A 1 188 ? -15.757 -9.628 13.075 1.00 91.44 188 VAL A C 1
ATOM 1478 O O . VAL A 1 188 ? -15.907 -10.419 12.153 1.00 91.44 188 VAL A O 1
ATOM 1481 N N . VAL A 1 189 ? -15.549 -8.331 12.885 1.00 91.69 189 VAL A N 1
ATOM 1482 C CA . VAL A 1 189 ? -15.524 -7.671 11.573 1.00 91.69 189 VAL A CA 1
ATOM 1483 C C . VAL A 1 189 ? -14.210 -7.966 10.855 1.00 91.69 189 VAL A C 1
ATOM 1485 O O . VAL A 1 189 ? -14.193 -8.321 9.677 1.00 91.69 189 VAL A O 1
ATOM 1488 N N . ALA A 1 190 ? -13.089 -7.829 11.570 1.00 93.88 190 ALA A N 1
ATOM 1489 C CA . ALA A 1 190 ? -11.768 -7.971 10.977 1.00 93.88 190 ALA A CA 1
ATOM 1490 C C . ALA A 1 190 ? -10.722 -8.482 11.969 1.00 93.88 190 ALA A C 1
ATOM 1492 O O . ALA A 1 190 ? -10.694 -8.113 13.150 1.00 93.88 190 ALA A O 1
ATOM 1493 N N . ARG A 1 191 ? -9.807 -9.307 11.457 1.00 94.81 191 ARG A N 1
ATOM 1494 C CA . ARG A 1 191 ? -8.619 -9.771 12.177 1.00 94.81 191 ARG A CA 1
ATOM 1495 C C . ARG A 1 191 ? -7.420 -8.921 11.777 1.00 94.81 191 ARG A C 1
ATOM 1497 O O . ARG A 1 191 ? -7.136 -8.770 10.596 1.00 94.81 191 ARG A O 1
ATOM 1504 N N . ILE A 1 192 ? -6.670 -8.416 12.750 1.00 95.44 192 ILE A N 1
ATOM 1505 C CA . ILE A 1 192 ? -5.481 -7.604 12.471 1.00 95.44 192 ILE A CA 1
ATOM 1506 C C . ILE A 1 192 ? -4.389 -8.455 11.811 1.00 95.44 192 ILE A C 1
ATOM 1508 O O . ILE A 1 192 ? -4.042 -9.530 12.305 1.00 95.44 192 ILE A O 1
ATOM 1512 N N . LYS A 1 193 ? -3.815 -7.924 10.728 1.00 94.88 193 LYS A N 1
ATOM 1513 C CA . LYS A 1 193 ? -2.616 -8.438 10.055 1.00 94.88 193 LYS A CA 1
ATOM 1514 C C . LYS A 1 193 ? -1.373 -7.665 10.496 1.00 94.88 193 LYS A C 1
ATOM 1516 O O . LYS A 1 193 ? -0.360 -8.272 10.839 1.00 94.88 193 LYS A O 1
ATOM 1521 N N . ARG A 1 194 ? -1.443 -6.328 10.517 1.00 94.88 194 ARG A N 1
ATOM 1522 C CA . ARG A 1 194 ? -0.327 -5.453 10.907 1.00 94.88 194 ARG A CA 1
ATOM 1523 C C . ARG A 1 194 ? -0.831 -4.147 11.517 1.00 94.88 194 ARG A C 1
ATOM 1525 O O . ARG A 1 194 ? -1.557 -3.414 10.860 1.00 94.88 194 ARG A O 1
ATOM 1532 N N . VAL A 1 195 ? -0.394 -3.833 12.735 1.00 95.12 195 VAL A N 1
ATOM 1533 C CA . VAL A 1 195 ? -0.638 -2.528 13.373 1.00 95.12 195 VAL A CA 1
ATOM 1534 C C . VAL A 1 195 ? 0.372 -1.504 12.850 1.00 95.12 195 VAL A C 1
ATOM 1536 O O . VAL A 1 195 ? 1.554 -1.836 12.713 1.00 95.12 195 VAL A O 1
ATOM 1539 N N . ILE A 1 196 ? -0.106 -0.299 12.537 1.00 94.88 196 ILE A N 1
ATOM 1540 C CA . ILE A 1 196 ? 0.698 0.826 12.037 1.00 94.88 196 ILE A CA 1
ATOM 1541 C C . ILE A 1 196 ? 0.760 1.934 13.090 1.00 94.88 196 ILE A C 1
ATOM 1543 O O . ILE A 1 196 ? 1.847 2.400 13.416 1.00 94.88 196 ILE A O 1
ATOM 1547 N N . MET A 1 197 ? -0.395 2.315 13.636 1.00 94.25 197 MET A N 1
ATOM 1548 C CA . MET A 1 197 ? -0.511 3.373 14.635 1.00 94.25 197 MET A CA 1
ATOM 1549 C C . MET A 1 197 ? 0.162 2.988 15.956 1.00 94.25 197 MET A C 1
ATOM 1551 O O . MET A 1 197 ? 0.130 1.830 16.384 1.00 94.25 197 MET A O 1
ATOM 1555 N N . GLU A 1 198 ? 0.763 3.977 16.614 1.00 91.94 198 GLU A N 1
ATOM 1556 C CA . GLU A 1 198 ? 1.398 3.788 17.912 1.00 91.94 198 GLU A CA 1
ATOM 1557 C C . GLU A 1 198 ? 0.381 3.463 19.016 1.00 91.94 198 GLU A C 1
ATOM 1559 O O . GLU A 1 198 ? -0.832 3.683 18.916 1.00 91.94 198 GLU A O 1
ATOM 1564 N N . ARG A 1 199 ? 0.894 2.884 20.102 1.00 90.81 199 ARG A N 1
ATOM 1565 C CA . ARG A 1 199 ? 0.091 2.607 21.294 1.00 90.81 199 ARG A CA 1
ATOM 1566 C C . ARG A 1 199 ? -0.142 3.915 22.039 1.00 90.81 199 ARG A C 1
ATOM 1568 O O . ARG A 1 199 ? 0.761 4.731 22.145 1.00 90.81 199 ARG A O 1
ATOM 1575 N N . ASP A 1 200 ? -1.343 4.076 22.588 1.00 87.69 200 ASP A N 1
ATOM 1576 C CA . ASP A 1 200 ? -1.730 5.235 23.405 1.00 87.69 200 ASP A CA 1
ATOM 1577 C C . ASP A 1 200 ? -1.811 6.595 22.676 1.00 87.69 200 ASP A C 1
ATOM 1579 O O . ASP A 1 200 ? -2.025 7.614 23.327 1.00 87.69 200 ASP A O 1
ATOM 1583 N N . THR A 1 201 ? -1.805 6.621 21.334 1.00 88.25 201 THR A N 1
ATOM 1584 C CA . THR A 1 201 ? -2.221 7.807 20.549 1.00 88.25 201 THR A CA 1
ATOM 1585 C C . THR A 1 201 ? -3.664 8.224 20.870 1.00 88.25 201 THR A C 1
ATOM 1587 O O . THR A 1 201 ? -4.002 9.405 20.870 1.00 88.25 201 THR A O 1
ATOM 1590 N N . TYR A 1 202 ? -4.520 7.246 21.185 1.00 88.81 202 TYR A N 1
ATOM 1591 C CA . TYR A 1 202 ? -5.895 7.453 21.638 1.00 88.81 202 TYR A CA 1
ATOM 1592 C C . TYR A 1 202 ? -6.080 6.939 23.075 1.00 88.81 202 TYR A C 1
ATOM 1594 O O . TYR A 1 202 ? -5.489 5.922 23.454 1.00 88.81 202 TYR A O 1
ATOM 1602 N N . PRO A 1 203 ? -6.938 7.578 23.892 1.00 86.88 203 PRO A N 1
ATOM 1603 C CA . PRO A 1 203 ? -7.138 7.186 25.283 1.00 86.88 203 PRO A CA 1
ATOM 1604 C C . PRO A 1 203 ? -7.720 5.772 25.407 1.00 86.88 203 PRO A C 1
ATOM 1606 O O . PRO A 1 203 ? -8.564 5.342 24.616 1.00 86.88 203 PRO A O 1
ATOM 1609 N N . ARG A 1 204 ? -7.307 5.050 26.454 1.00 82.62 204 ARG A N 1
ATOM 1610 C CA . ARG A 1 204 ? -7.822 3.710 26.772 1.00 82.62 204 ARG A CA 1
ATOM 1611 C C . ARG A 1 204 ? -9.266 3.812 27.257 1.00 82.62 204 ARG A C 1
ATOM 1613 O O . ARG A 1 204 ? -9.522 4.186 28.397 1.00 82.62 204 ARG A O 1
ATOM 1620 N N . LYS A 1 205 ? -10.217 3.467 26.388 1.00 77.69 205 LYS A N 1
ATOM 1621 C CA . LYS A 1 205 ? -11.658 3.460 26.706 1.00 77.69 205 LYS A CA 1
ATOM 1622 C C . LYS A 1 205 ? -12.249 2.053 26.862 1.00 77.69 205 LYS A C 1
ATOM 1624 O O . LYS A 1 205 ? -13.456 1.917 27.075 1.00 77.69 205 LYS A O 1
ATOM 1629 N N . TRP A 1 206 ? -11.431 0.998 26.800 1.00 71.06 206 TRP A N 1
ATOM 1630 C CA . TRP A 1 206 ? -11.918 -0.359 27.049 1.00 71.06 206 TRP A CA 1
ATOM 1631 C C . TRP A 1 206 ? -12.445 -0.487 28.486 1.00 71.06 206 TRP A C 1
ATOM 1633 O O . TRP A 1 206 ? -11.875 0.039 29.441 1.00 71.06 206 TRP A O 1
ATOM 1643 N N . GLY A 1 207 ? -13.581 -1.162 28.658 1.00 62.72 207 GLY A N 1
ATOM 1644 C CA . GLY A 1 207 ? -14.180 -1.366 29.979 1.00 62.72 207 GLY A CA 1
ATOM 1645 C C . GLY A 1 207 ? -14.877 -0.144 30.601 1.00 62.72 207 GLY A C 1
ATOM 1646 O O . GLY A 1 207 ? -15.228 -0.212 31.781 1.00 62.72 207 GLY A O 1
ATOM 1647 N N . LEU A 1 208 ? -15.077 0.944 29.839 1.00 66.38 208 LEU A N 1
ATOM 1648 C CA . LEU A 1 208 ? -15.939 2.083 30.203 1.00 66.38 208 LEU A CA 1
ATOM 1649 C C . LEU A 1 208 ? -17.334 2.024 29.551 1.00 66.38 208 LEU A C 1
ATOM 1651 O O . LEU A 1 208 ? -18.138 2.924 29.775 1.00 66.38 208 LEU A O 1
ATOM 1655 N N . GLY A 1 209 ? -17.643 0.990 28.764 1.00 66.38 209 GLY A N 1
ATOM 1656 C CA . GLY A 1 209 ? -18.969 0.826 28.156 1.00 66.38 209 GLY A CA 1
ATOM 1657 C C . GLY A 1 209 ? -20.079 0.573 29.194 1.00 66.38 209 GLY A C 1
ATOM 1658 O O . GLY A 1 209 ? -19.770 0.085 30.283 1.00 66.38 209 GLY A O 1
ATOM 1659 N N . PRO A 1 210 ? -21.360 0.835 28.866 1.00 67.19 210 PRO A N 1
ATOM 1660 C CA . PRO A 1 210 ? -22.488 0.695 29.797 1.00 67.19 210 PRO A CA 1
ATOM 1661 C C . PRO A 1 210 ? -22.543 -0.679 30.476 1.00 67.19 210 PRO A C 1
ATOM 1663 O O . PRO A 1 210 ? -22.606 -0.759 31.701 1.00 67.19 210 PRO A O 1
ATOM 1666 N N . MET A 1 211 ? -22.382 -1.758 29.700 1.00 65.75 211 MET A N 1
ATOM 1667 C CA . MET A 1 211 ? -22.318 -3.117 30.245 1.00 65.75 211 MET A CA 1
ATOM 1668 C C . MET A 1 211 ? -21.056 -3.372 31.074 1.00 65.75 211 MET A C 1
ATOM 1670 O O . MET A 1 211 ? -21.129 -3.970 32.139 1.00 65.75 211 MET A O 1
ATOM 1674 N N . ALA A 1 212 ? -19.884 -2.884 30.668 1.00 67.81 212 ALA A N 1
ATOM 1675 C CA . ALA A 1 212 ? -18.663 -3.084 31.454 1.00 67.81 212 ALA A CA 1
ATOM 1676 C C . ALA A 1 212 ? -18.695 -2.329 32.797 1.00 67.81 212 ALA A C 1
ATOM 1678 O O . ALA A 1 212 ? -18.176 -2.820 33.801 1.00 67.81 212 ALA A O 1
ATOM 1679 N N . GLN A 1 213 ? -19.326 -1.152 32.833 1.00 72.62 213 GLN A N 1
ATOM 1680 C CA . GLN A 1 213 ? -19.560 -0.409 34.068 1.00 72.62 213 GLN A CA 1
ATOM 1681 C C . GLN A 1 213 ? -20.599 -1.098 34.954 1.00 72.62 213 GLN A C 1
ATOM 1683 O O . GLN A 1 213 ? -20.372 -1.190 36.155 1.00 72.62 213 GLN A O 1
ATOM 1688 N N . GLN A 1 214 ? -21.695 -1.616 34.390 1.00 69.38 214 GLN A N 1
ATOM 1689 C CA . GLN A 1 214 ? -22.676 -2.416 35.132 1.00 69.38 214 GLN A CA 1
ATOM 1690 C C . GLN A 1 214 ? -22.039 -3.684 35.712 1.00 69.38 214 GLN A C 1
ATOM 1692 O O . GLN A 1 214 ? -22.210 -3.940 36.897 1.00 69.38 214 GLN A O 1
ATOM 1697 N N . LYS A 1 215 ? -21.198 -4.393 34.945 1.00 67.12 215 LYS A N 1
ATOM 1698 C CA . LYS A 1 215 ? -20.406 -5.532 35.439 1.00 67.12 215 LYS A CA 1
ATOM 1699 C C . LYS A 1 215 ? -19.532 -5.125 36.625 1.00 67.12 215 LYS A C 1
ATOM 1701 O O . LYS A 1 215 ? -19.552 -5.778 37.658 1.00 67.12 215 LYS A O 1
ATOM 1706 N N . LYS A 1 216 ? -18.796 -4.013 36.516 1.00 71.00 216 LYS A N 1
ATOM 1707 C CA . LYS A 1 216 ? -17.959 -3.494 37.614 1.00 71.00 216 LYS A CA 1
ATOM 1708 C C . LYS A 1 216 ? -18.771 -3.037 38.830 1.00 71.00 216 LYS A C 1
ATOM 1710 O O . LYS A 1 216 ? -18.282 -3.193 39.943 1.00 71.00 216 LYS A O 1
ATOM 1715 N N . LYS A 1 217 ? -19.967 -2.469 38.639 1.00 75.12 217 LYS A N 1
ATOM 1716 C CA . LYS A 1 217 ? -20.887 -2.109 39.731 1.00 75.12 217 LYS A CA 1
ATOM 1717 C C . LYS A 1 217 ? -21.404 -3.366 40.429 1.00 75.12 217 LYS A C 1
ATOM 1719 O O . LYS A 1 217 ? -21.230 -3.478 41.627 1.00 75.12 217 LYS A O 1
ATOM 1724 N N . LEU A 1 218 ? -21.862 -4.365 39.679 1.00 71.19 218 LEU A N 1
ATOM 1725 C CA . LEU A 1 218 ? -22.332 -5.640 40.228 1.00 71.19 218 LEU A CA 1
ATOM 1726 C C . LEU A 1 218 ? -21.231 -6.437 40.949 1.00 71.19 218 LEU A C 1
ATOM 1728 O O . LEU A 1 218 ? -21.519 -7.095 41.942 1.00 71.19 218 LEU A O 1
ATOM 1732 N N . ILE A 1 219 ? -19.975 -6.349 40.493 1.00 67.94 219 ILE A N 1
ATOM 1733 C CA . ILE A 1 219 ? -18.813 -6.913 41.206 1.00 67.94 219 ILE A CA 1
ATOM 1734 C C . ILE A 1 219 ? -18.554 -6.154 42.518 1.00 67.94 219 ILE A C 1
ATOM 1736 O O . ILE A 1 219 ? -18.240 -6.771 43.531 1.00 67.94 219 ILE A O 1
ATOM 1740 N N . LYS A 1 220 ? -18.686 -4.820 42.526 1.00 71.75 220 LYS A N 1
ATOM 1741 C CA . LYS A 1 220 ? -18.568 -4.016 43.757 1.00 71.75 220 LYS A CA 1
ATOM 1742 C C . LYS A 1 220 ? -19.720 -4.268 44.731 1.00 71.75 220 LYS A C 1
ATOM 1744 O O . LYS A 1 220 ? -19.488 -4.254 45.932 1.00 71.75 220 LYS A O 1
ATOM 1749 N N . ASP A 1 221 ? -20.911 -4.538 44.209 1.00 74.06 221 ASP A N 1
ATOM 1750 C CA . ASP A 1 221 ? -22.117 -4.838 44.981 1.00 74.06 221 ASP A CA 1
ATOM 1751 C C . ASP A 1 221 ? -22.161 -6.305 45.463 1.00 74.06 221 ASP A C 1
ATOM 1753 O O . ASP A 1 221 ? -23.147 -6.710 46.067 1.00 74.06 221 ASP A O 1
ATOM 1757 N N . GLY A 1 222 ? -21.130 -7.118 45.182 1.00 67.31 222 GLY A N 1
ATOM 1758 C CA . GLY A 1 222 ? -21.015 -8.516 45.633 1.00 67.31 222 GLY A CA 1
ATOM 1759 C C . GLY A 1 222 ? -21.879 -9.530 44.872 1.00 67.31 222 GLY A C 1
ATOM 1760 O O . GLY A 1 222 ? -21.773 -10.731 45.107 1.00 67.31 222 GLY A O 1
ATOM 1761 N N . LYS A 1 223 ? -22.683 -9.068 43.907 1.00 65.81 223 LYS A N 1
ATOM 1762 C CA . LYS A 1 223 ? -23.634 -9.887 43.135 1.00 65.81 223 LYS A CA 1
ATOM 1763 C C . LYS A 1 223 ? -22.985 -10.669 41.988 1.00 65.81 223 LYS A C 1
ATOM 1765 O O . LYS A 1 223 ? -23.643 -11.498 41.369 1.00 65.81 223 LYS A O 1
ATOM 1770 N N . LEU A 1 224 ? -21.711 -10.408 41.681 1.00 61.12 224 LEU A N 1
ATOM 1771 C CA . LEU A 1 224 ? -20.871 -11.172 40.747 1.00 61.12 224 LEU A CA 1
ATOM 1772 C C . LEU A 1 224 ? -19.512 -11.484 41.396 1.00 61.12 224 LEU A C 1
ATOM 1774 O O . LEU A 1 224 ? -18.972 -10.657 42.127 1.00 61.12 224 LEU A O 1
ATOM 1778 N N . ASP A 1 225 ? -18.928 -12.640 41.068 1.00 67.50 225 ASP A N 1
ATOM 1779 C CA . ASP A 1 225 ? -17.586 -13.032 41.532 1.00 67.50 225 ASP A CA 1
ATOM 1780 C C . ASP A 1 225 ? -16.479 -12.079 41.008 1.00 67.50 225 ASP A C 1
ATOM 1782 O O . ASP A 1 225 ? -16.675 -11.340 40.039 1.00 67.50 225 ASP A O 1
ATOM 1786 N N . LYS A 1 226 ? -15.275 -12.123 41.598 1.00 61.88 226 LYS A N 1
ATOM 1787 C CA . LYS A 1 226 ? -14.077 -11.338 41.230 1.00 61.88 226 LYS A CA 1
ATOM 1788 C C . LYS A 1 226 ? -13.706 -11.451 39.746 1.00 61.88 226 LYS A C 1
ATOM 1790 O O . LYS A 1 226 ? -13.137 -10.514 39.187 1.00 61.88 226 LYS A O 1
ATOM 1795 N N . PHE A 1 227 ? -14.052 -12.566 39.101 1.00 58.44 227 PHE A N 1
ATOM 1796 C CA . PHE A 1 227 ? -13.828 -12.808 37.671 1.00 58.44 227 PHE A CA 1
ATOM 1797 C C . PHE A 1 227 ? -15.054 -12.508 36.793 1.00 58.44 227 PHE A C 1
ATOM 1799 O O . PHE A 1 227 ? -15.009 -12.642 35.570 1.00 58.44 227 PHE A O 1
ATOM 1806 N N . GLY A 1 228 ? -16.149 -12.042 37.395 1.00 56.38 228 GLY A N 1
ATOM 1807 C CA . GLY A 1 228 ? -17.365 -11.664 36.694 1.00 56.38 228 GLY A CA 1
ATOM 1808 C C . GLY A 1 228 ? -18.178 -12.850 36.176 1.00 56.38 228 GLY A C 1
ATOM 1809 O O . GLY A 1 228 ? -18.845 -12.710 35.149 1.00 56.38 228 GLY A O 1
ATOM 1810 N N . ARG A 1 229 ? -18.095 -13.989 36.872 1.00 65.38 229 ARG A N 1
ATOM 1811 C CA . ARG A 1 229 ? -18.942 -15.173 36.682 1.00 65.38 229 ARG A CA 1
ATOM 1812 C C . ARG A 1 229 ? -20.202 -15.060 37.550 1.00 65.38 229 ARG A C 1
ATOM 1814 O O . ARG A 1 229 ? -20.227 -14.287 38.511 1.00 65.38 229 ARG A O 1
ATOM 1821 N N . LYS A 1 230 ? -21.250 -15.794 37.165 1.00 63.53 230 LYS A N 1
ATOM 1822 C CA . LYS A 1 230 ? -22.545 -15.808 37.861 1.00 63.53 230 LYS A CA 1
ATOM 1823 C C . LYS A 1 230 ? -22.359 -16.347 39.284 1.00 63.53 230 LYS A C 1
ATOM 1825 O O . LYS A 1 230 ? -21.650 -17.330 39.467 1.00 63.53 230 LYS A O 1
ATOM 1830 N N . ASN A 1 231 ? -22.979 -15.686 40.256 1.00 64.06 231 ASN A N 1
ATOM 1831 C CA . ASN A 1 231 ? -23.105 -16.146 41.639 1.00 64.06 231 ASN A CA 1
ATOM 1832 C C . ASN A 1 231 ? -24.601 -16.323 41.964 1.00 64.06 231 ASN A C 1
ATOM 1834 O O . ASN A 1 231 ? -25.443 -15.857 41.195 1.00 64.06 231 ASN A O 1
ATOM 1838 N N . GLU A 1 232 ? -24.946 -16.943 43.089 1.00 56.84 232 GLU A N 1
ATOM 1839 C CA . GLU A 1 232 ? -26.339 -17.238 43.477 1.00 56.84 232 GLU A CA 1
ATOM 1840 C C . GLU A 1 232 ? -27.237 -15.984 43.607 1.00 56.84 232 GLU A C 1
ATOM 1842 O O . GLU A 1 232 ? -28.455 -16.083 43.503 1.00 56.84 232 GLU A O 1
ATOM 1847 N N . GLU A 1 233 ? -26.653 -14.784 43.714 1.00 55.31 233 GLU A N 1
ATOM 1848 C CA . GLU A 1 233 ? -27.363 -13.493 43.770 1.00 55.31 233 GLU A CA 1
ATOM 1849 C C . GLU A 1 233 ? -27.367 -12.704 42.443 1.00 55.31 233 GLU A C 1
ATOM 1851 O O . GLU A 1 233 ? -27.679 -11.505 42.414 1.00 55.31 233 GLU A O 1
ATOM 1856 N N . THR A 1 234 ? -26.994 -13.335 41.321 1.00 56.94 234 THR A N 1
ATOM 1857 C CA . THR A 1 234 ? -27.000 -12.636 40.027 1.00 56.94 234 THR A CA 1
ATOM 1858 C C . THR A 1 234 ? -28.427 -12.323 39.558 1.00 56.94 234 THR A C 1
ATOM 1860 O O . THR A 1 234 ? -29.245 -13.232 39.441 1.00 56.94 234 THR A O 1
ATOM 1863 N N . PRO A 1 235 ? -28.750 -11.055 39.223 1.00 57.88 235 PRO A N 1
ATOM 1864 C CA . PRO A 1 235 ? -30.059 -10.713 38.680 1.00 57.88 235 PRO A CA 1
ATOM 1865 C C . PRO A 1 235 ? -30.302 -11.428 37.350 1.00 57.88 235 PRO A C 1
ATOM 1867 O O . PRO A 1 235 ? -29.485 -11.330 36.433 1.00 57.88 235 PRO A O 1
ATOM 1870 N N . ASP A 1 236 ? -31.472 -12.043 37.208 1.00 55.97 236 ASP A N 1
ATOM 1871 C CA . ASP A 1 236 ? -31.880 -12.834 36.037 1.00 55.97 236 ASP A CA 1
ATOM 1872 C C . ASP A 1 236 ? -31.824 -12.044 34.704 1.00 55.97 236 ASP A C 1
ATOM 1874 O O . ASP A 1 236 ? -31.649 -12.591 33.614 1.00 55.97 236 ASP A O 1
ATOM 1878 N N . ASN A 1 237 ? -31.896 -10.712 34.802 1.00 57.75 237 ASN A N 1
ATOM 1879 C CA . ASN A 1 237 ? -31.772 -9.765 33.693 1.00 57.75 237 ASN A CA 1
ATOM 1880 C C . ASN A 1 237 ? -30.327 -9.657 33.149 1.00 57.75 237 ASN A C 1
ATOM 1882 O O . ASN A 1 237 ? -30.114 -9.505 31.949 1.00 57.75 237 ASN A O 1
ATOM 1886 N N . TRP A 1 238 ? -29.311 -9.796 34.011 1.00 58.62 238 TRP A N 1
ATOM 1887 C CA . TRP A 1 238 ? -27.899 -9.808 33.601 1.00 58.62 238 TRP A CA 1
ATOM 1888 C C . TRP A 1 238 ? -27.555 -11.093 32.839 1.00 58.62 238 TRP A C 1
ATOM 1890 O O . TRP A 1 238 ? -26.826 -11.070 31.850 1.00 58.62 238 TRP A O 1
ATOM 1900 N N . THR A 1 239 ? -28.145 -12.206 33.268 1.00 57.84 239 THR A N 1
ATOM 1901 C CA . THR A 1 239 ? -27.968 -13.552 32.716 1.00 57.84 239 THR A CA 1
ATOM 1902 C C . THR A 1 239 ? -28.425 -13.668 31.262 1.00 57.84 239 THR A C 1
ATOM 1904 O O . THR A 1 239 ? -27.807 -14.401 30.493 1.00 57.84 239 THR A O 1
ATOM 1907 N N . LYS A 1 240 ? -29.494 -12.951 30.891 1.00 59.72 240 LYS A N 1
ATOM 1908 C CA . LYS A 1 240 ? -30.066 -12.939 29.534 1.00 59.72 240 LYS A CA 1
ATOM 1909 C C . LYS A 1 240 ? -29.430 -11.889 28.621 1.00 59.72 240 LYS A C 1
ATOM 1911 O O . LYS A 1 240 ? -29.395 -12.082 27.413 1.00 59.72 240 LYS A O 1
ATOM 1916 N N . ALA A 1 241 ? -28.934 -10.788 29.187 1.00 57.59 241 ALA A N 1
ATOM 1917 C CA . ALA A 1 241 ? -28.371 -9.676 28.422 1.00 57.59 241 ALA A CA 1
ATOM 1918 C C . ALA A 1 241 ? -26.860 -9.812 28.158 1.00 57.59 241 ALA A C 1
ATOM 1920 O O . ALA A 1 241 ? -26.356 -9.268 27.177 1.00 57.59 241 ALA A O 1
ATOM 1921 N N . TYR A 1 242 ? -26.119 -10.511 29.023 1.00 56.81 242 TYR A N 1
ATOM 1922 C CA . TYR A 1 242 ? -24.669 -10.648 28.903 1.00 56.81 242 TYR A CA 1
ATOM 1923 C C . TYR A 1 242 ? -24.282 -11.968 28.227 1.00 56.81 242 TYR A C 1
ATOM 1925 O O . TYR A 1 242 ? -24.288 -13.027 28.854 1.00 56.81 242 TYR A O 1
ATOM 1933 N N . VAL A 1 243 ? -23.890 -11.884 26.955 1.00 60.94 243 VAL A N 1
ATOM 1934 C CA . VAL A 1 243 ? -23.260 -12.985 26.215 1.00 60.94 243 VAL A CA 1
ATOM 1935 C C . VAL A 1 243 ? -21.751 -12.746 26.181 1.00 60.94 243 VAL A C 1
ATOM 1937 O O . VAL A 1 243 ? -21.286 -11.692 25.737 1.00 60.94 243 VAL A O 1
ATOM 1940 N N . ASP A 1 244 ? -20.974 -13.706 26.683 1.00 52.16 244 ASP A N 1
ATOM 1941 C CA . ASP A 1 244 ? -19.515 -13.630 26.676 1.00 52.16 244 ASP A CA 1
ATOM 1942 C C . ASP A 1 244 ? -18.950 -14.210 25.375 1.00 52.16 244 ASP A C 1
ATOM 1944 O O . ASP A 1 244 ? -18.791 -15.416 25.221 1.00 52.16 244 ASP A O 1
ATOM 1948 N N . TYR A 1 245 ? -18.617 -13.331 24.434 1.00 58.28 245 TYR A N 1
ATOM 1949 C CA . TYR A 1 245 ? -18.021 -13.702 23.146 1.00 58.28 245 TYR A CA 1
ATOM 1950 C C . TYR A 1 245 ? -16.504 -13.975 23.218 1.00 58.28 245 TYR A C 1
ATOM 1952 O O . TYR A 1 245 ? -15.849 -14.082 22.180 1.00 58.28 245 TYR A O 1
ATOM 1960 N N . SER A 1 246 ? -15.915 -14.020 24.420 1.00 50.47 246 SER A N 1
ATOM 1961 C CA . SER A 1 246 ? -14.500 -14.362 24.628 1.00 50.47 246 SER A CA 1
ATOM 1962 C C . SER A 1 246 ? -14.272 -15.815 25.054 1.00 50.47 246 SER A C 1
ATOM 1964 O O . SER A 1 246 ? -13.135 -16.290 24.989 1.00 50.47 246 SER A O 1
ATOM 1966 N N . ALA A 1 247 ? -15.335 -16.526 25.445 1.00 42.84 247 ALA A N 1
ATOM 1967 C CA . ALA A 1 247 ? -15.273 -17.946 25.749 1.00 42.84 247 ALA A CA 1
ATOM 1968 C C . ALA A 1 247 ? -15.070 -18.741 24.451 1.00 42.84 247 ALA A C 1
ATOM 1970 O O . ALA A 1 247 ? -15.805 -18.594 23.480 1.00 42.84 247 ALA A O 1
ATOM 1971 N N . THR A 1 248 ? -14.029 -19.566 24.437 1.00 34.66 248 THR A N 1
ATOM 1972 C CA . THR A 1 248 ? -13.874 -20.618 23.426 1.00 34.66 248 THR A CA 1
ATOM 1973 C C . THR A 1 248 ? -14.859 -21.739 23.758 1.00 34.66 248 THR A C 1
ATOM 1975 O O . THR A 1 248 ? -15.087 -21.986 24.940 1.00 34.66 248 THR A O 1
ATOM 1978 N N . ASP A 1 249 ? -15.451 -22.365 22.737 1.00 34.00 249 ASP A N 1
ATOM 1979 C CA . ASP A 1 249 ? -16.543 -23.361 22.774 1.00 34.00 249 ASP A CA 1
ATOM 1980 C C . ASP A 1 249 ? -16.231 -24.682 23.526 1.00 34.00 249 ASP A C 1
ATOM 1982 O O . ASP A 1 249 ? -16.502 -25.773 23.031 1.00 34.00 249 ASP A O 1
ATOM 1986 N N . ALA A 1 250 ? -15.644 -24.614 24.720 1.00 33.25 250 ALA A N 1
ATOM 1987 C CA . ALA A 1 250 ? -15.386 -25.751 25.604 1.00 33.25 250 ALA A CA 1
ATOM 1988 C C . ALA A 1 250 ? -16.241 -25.730 26.888 1.00 33.25 250 ALA A C 1
ATOM 1990 O O . ALA A 1 250 ? -16.364 -26.761 27.535 1.00 33.25 250 ALA A O 1
ATOM 1991 N N . ASP A 1 251 ? -16.877 -24.600 27.226 1.00 30.95 251 ASP A N 1
ATOM 1992 C CA . ASP A 1 251 ? -17.726 -24.445 28.429 1.00 30.95 251 ASP A CA 1
ATOM 1993 C C . ASP A 1 251 ? -19.242 -24.450 28.114 1.00 30.95 251 ASP A C 1
ATOM 1995 O O . ASP A 1 251 ? -20.076 -24.203 28.985 1.00 30.95 251 ASP A O 1
ATOM 1999 N N . ALA A 1 252 ? -19.637 -24.727 26.865 1.00 30.41 252 ALA A N 1
ATOM 2000 C CA . ALA A 1 252 ? -21.034 -24.652 26.415 1.00 30.41 252 ALA A CA 1
ATOM 2001 C C . ALA A 1 252 ? -21.852 -25.950 26.609 1.00 30.41 252 ALA A C 1
ATOM 2003 O O . ALA A 1 252 ? -23.013 -26.001 26.207 1.00 30.41 252 ALA A O 1
ATOM 2004 N N . THR A 1 253 ? -21.295 -26.995 27.231 1.00 28.27 253 THR A N 1
ATOM 2005 C CA . THR A 1 253 ? -21.977 -28.296 27.418 1.00 28.27 253 THR A CA 1
ATOM 2006 C C . THR A 1 253 ? -22.445 -28.591 28.843 1.00 28.27 253 THR A C 1
ATOM 2008 O O . THR A 1 253 ? -22.848 -29.715 29.122 1.00 28.27 253 THR A O 1
ATOM 2011 N N . GLU A 1 254 ? -22.490 -27.602 29.736 1.00 30.27 254 GLU A N 1
ATOM 2012 C CA . GLU A 1 254 ? -23.087 -27.764 31.073 1.00 30.27 254 GLU A CA 1
ATOM 2013 C C . GLU A 1 254 ? -24.128 -26.680 31.379 1.00 30.27 254 GLU A C 1
ATOM 2015 O O . GLU A 1 254 ? -24.044 -25.954 32.360 1.00 30.27 254 GLU A O 1
ATOM 2020 N N . SER A 1 255 ? -25.138 -26.527 30.521 1.00 30.28 255 SER A N 1
ATOM 2021 C CA . SER A 1 255 ? -26.430 -25.959 30.947 1.00 30.28 255 SER A CA 1
ATOM 2022 C C . SER A 1 255 ? -27.524 -26.185 29.906 1.00 30.28 255 SER A C 1
ATOM 2024 O O . SER A 1 255 ? -28.031 -25.256 29.286 1.00 30.28 255 SER A O 1
ATOM 2026 N N . VAL A 1 256 ? -27.956 -27.437 29.755 1.00 28.20 256 VAL A N 1
ATOM 2027 C CA . VAL A 1 256 ? -29.325 -27.701 29.297 1.00 28.20 256 VAL A CA 1
ATOM 2028 C C . VAL A 1 256 ? -30.006 -28.556 30.352 1.00 28.20 256 VAL A C 1
ATOM 2030 O O . VAL A 1 256 ? -29.592 -29.671 30.658 1.00 28.20 256 VAL A O 1
ATOM 2033 N N . ALA A 1 257 ? -31.018 -27.955 30.967 1.00 26.84 257 ALA A N 1
ATOM 2034 C CA . ALA A 1 257 ? -31.827 -28.534 32.016 1.00 26.84 257 ALA A CA 1
ATOM 2035 C C . ALA A 1 257 ? -32.533 -29.824 31.559 1.00 26.84 257 ALA A C 1
ATOM 2037 O O . ALA A 1 257 ? -33.103 -29.897 30.471 1.00 26.84 257 ALA A O 1
ATOM 2038 N N . LYS A 1 258 ? -32.528 -30.811 32.460 1.00 24.52 258 LYS A N 1
ATOM 2039 C CA . LYS A 1 258 ? -33.403 -31.993 32.495 1.00 24.52 258 LYS A CA 1
ATOM 2040 C C . LYS A 1 258 ? -34.887 -31.620 32.340 1.00 24.52 258 LYS A C 1
ATOM 2042 O O . LYS A 1 258 ? -35.358 -30.767 33.092 1.00 24.52 258 LYS A O 1
ATOM 2047 N N . PRO A 1 259 ? -35.661 -32.383 31.552 1.00 28.62 259 PRO A N 1
ATOM 2048 C CA . PRO A 1 259 ? -37.070 -32.637 31.839 1.00 28.62 259 PRO A CA 1
ATOM 2049 C C . PRO A 1 259 ? -37.271 -33.981 32.565 1.00 28.62 259 PRO A C 1
ATOM 2051 O O . PRO A 1 259 ? -36.443 -34.887 32.486 1.00 28.62 259 PRO A O 1
ATOM 2054 N N . ALA A 1 260 ? -38.376 -34.059 33.308 1.00 25.30 260 ALA A N 1
ATOM 2055 C CA . ALA A 1 260 ? -38.791 -35.135 34.206 1.00 25.30 260 ALA A CA 1
ATOM 2056 C C . ALA A 1 260 ? -39.092 -36.493 33.521 1.00 25.30 260 ALA A C 1
ATOM 2058 O O . ALA A 1 260 ? -39.302 -36.571 32.315 1.00 25.30 260 ALA A O 1
ATOM 2059 N N . ALA A 1 261 ? -39.091 -37.554 34.337 1.00 27.67 261 ALA A N 1
ATOM 2060 C CA . ALA A 1 261 ? -39.145 -38.980 33.984 1.00 27.67 261 ALA A CA 1
ATOM 2061 C C . ALA A 1 261 ? -40.604 -39.546 33.850 1.00 27.67 261 ALA A C 1
ATOM 2063 O O . ALA A 1 261 ? -41.541 -38.751 33.846 1.00 27.67 261 ALA A O 1
ATOM 2064 N N . PRO A 1 262 ? -40.850 -40.875 33.718 1.00 31.39 262 PRO A N 1
ATOM 2065 C CA . PRO A 1 262 ? -41.265 -41.543 32.470 1.00 31.39 262 PRO A CA 1
ATOM 2066 C C . PRO A 1 262 ? -42.620 -42.297 32.563 1.00 31.39 262 PRO A C 1
ATOM 2068 O O . PRO A 1 262 ? -43.100 -42.578 33.658 1.00 31.39 262 PRO A O 1
ATOM 2071 N N . VAL A 1 263 ? -43.212 -42.722 31.432 1.00 26.03 263 VAL A N 1
ATOM 2072 C CA . VAL A 1 263 ? -44.296 -43.735 31.421 1.00 26.03 263 VAL A CA 1
ATOM 2073 C C . VAL A 1 263 ? -44.130 -44.741 30.265 1.00 26.03 263 VAL A C 1
ATOM 2075 O O . VAL A 1 263 ? -44.168 -44.357 29.102 1.00 26.03 263 VAL A O 1
ATOM 2078 N N . ALA A 1 264 ? -43.996 -46.013 30.669 1.00 25.23 264 ALA A N 1
ATOM 2079 C CA . ALA A 1 264 ? -44.320 -47.301 30.026 1.00 25.23 264 ALA A CA 1
ATOM 2080 C C . ALA A 1 264 ? -43.664 -47.746 28.691 1.00 25.23 264 ALA A C 1
ATOM 2082 O O . ALA A 1 264 ? -43.923 -47.208 27.620 1.00 25.23 264 ALA A O 1
ATOM 2083 N N . GLU A 1 265 ? -42.915 -48.858 28.781 1.00 25.36 265 GLU A N 1
ATOM 2084 C CA . GLU A 1 265 ? -42.565 -49.787 27.686 1.00 25.36 265 GLU A CA 1
ATOM 2085 C C . GLU A 1 265 ? -43.784 -50.619 27.209 1.00 25.36 265 GLU A C 1
ATOM 2087 O O . GLU A 1 265 ? -44.794 -50.697 27.915 1.00 25.36 265 GLU A O 1
ATOM 2092 N N . PRO A 1 266 ? -43.672 -51.325 26.061 1.00 25.33 266 PRO A N 1
ATOM 2093 C CA . PRO A 1 266 ? -43.347 -52.753 26.187 1.00 25.33 266 PRO A CA 1
ATOM 2094 C C . PRO A 1 266 ? -42.268 -53.289 25.215 1.00 25.33 266 PRO A C 1
ATOM 2096 O O . PRO A 1 266 ? -42.341 -53.160 23.997 1.00 25.33 266 PRO A O 1
ATOM 2099 N N . VAL A 1 267 ? -41.271 -53.924 25.836 1.00 23.62 267 VAL A N 1
ATOM 2100 C CA . VAL A 1 267 ? -40.517 -55.169 25.554 1.00 23.62 267 VAL A CA 1
ATOM 2101 C C . VAL A 1 267 ? -40.741 -55.946 24.226 1.00 23.62 267 VAL A C 1
ATOM 2103 O O . VAL A 1 267 ? -41.740 -56.636 24.069 1.00 23.62 267 VAL A O 1
ATOM 2106 N N . ALA A 1 268 ? -39.676 -55.950 23.397 1.00 25.38 268 ALA A N 1
ATOM 2107 C CA . ALA A 1 268 ? -38.881 -57.079 22.824 1.00 25.38 268 ALA A CA 1
ATOM 2108 C C . ALA A 1 268 ? -39.535 -58.156 21.888 1.00 25.38 268 ALA A C 1
ATOM 2110 O O . ALA A 1 268 ? -40.747 -58.324 21.912 1.00 25.38 268 ALA A O 1
ATOM 2111 N N . PRO A 1 269 ? -38.767 -58.910 21.042 1.00 26.75 269 PRO A N 1
ATOM 2112 C CA . PRO A 1 269 ? -37.577 -59.676 21.443 1.00 26.75 269 PRO A CA 1
ATOM 2113 C C . PRO A 1 269 ? -36.318 -59.571 20.554 1.00 26.75 269 PRO A C 1
ATOM 2115 O O . PRO A 1 269 ? -36.349 -59.362 19.343 1.00 26.75 269 PRO A O 1
ATOM 2118 N N . LYS A 1 270 ? -35.185 -59.817 21.222 1.00 20.75 270 LYS A N 1
ATOM 2119 C CA . LYS A 1 270 ? -33.850 -60.112 20.682 1.00 20.75 270 LYS A CA 1
ATOM 2120 C C . LYS A 1 270 ? -33.817 -61.479 19.979 1.00 20.75 270 LYS A C 1
ATOM 2122 O O . LYS A 1 270 ? -34.411 -62.434 20.475 1.00 20.75 270 LYS A O 1
ATOM 2127 N N . ARG A 1 271 ? -32.968 -61.618 18.955 1.00 21.55 271 ARG A N 1
ATOM 2128 C CA . ARG A 1 271 ? -32.257 -62.875 18.649 1.00 21.55 271 ARG A CA 1
ATOM 2129 C C . ARG A 1 271 ? -30.763 -62.680 18.934 1.00 21.55 271 ARG A C 1
ATOM 2131 O O . ARG A 1 271 ? -30.202 -61.649 18.578 1.00 21.55 271 ARG A O 1
ATOM 2138 N N . LYS A 1 272 ? -30.170 -63.650 19.635 1.00 19.97 272 LYS A N 1
ATOM 2139 C CA . LYS A 1 272 ? -28.752 -63.769 20.022 1.00 19.97 272 LYS A CA 1
ATOM 2140 C C . LYS A 1 272 ? -28.068 -64.885 19.209 1.00 19.97 272 LYS A C 1
ATOM 2142 O O . LYS A 1 272 ? -28.758 -65.842 18.870 1.00 19.97 272 LYS A O 1
ATOM 2147 N N . ALA A 1 273 ? -26.732 -64.760 19.129 1.00 23.23 273 ALA A N 1
ATOM 2148 C CA . ALA A 1 273 ? -25.678 -65.798 19.062 1.00 23.23 273 ALA A CA 1
ATOM 2149 C C . ALA A 1 273 ? -25.493 -66.516 17.709 1.00 23.23 273 ALA A C 1
ATOM 2151 O O . ALA A 1 273 ? -26.477 -66.777 17.031 1.00 23.23 273 ALA A O 1
ATOM 2152 N N . GLU A 1 274 ? -24.290 -66.811 17.197 1.00 21.94 274 GLU A N 1
ATOM 2153 C CA . GLU A 1 274 ? -22.911 -67.055 17.711 1.00 21.94 274 GLU A CA 1
ATOM 2154 C C . GLU A 1 274 ? -21.928 -66.802 16.515 1.00 21.94 274 GLU A C 1
ATOM 2156 O O . GLU A 1 274 ? -22.415 -66.662 15.395 1.00 21.94 274 GLU A O 1
ATOM 2161 N N . SER A 1 275 ? -20.591 -66.679 16.557 1.00 21.28 275 SER A N 1
ATOM 2162 C CA . SER A 1 275 ? -19.512 -67.131 17.456 1.00 21.28 275 SER A CA 1
ATOM 2163 C C . SER A 1 275 ? -18.185 -66.382 17.157 1.00 21.28 275 SER A C 1
ATOM 2165 O O . SER A 1 275 ? -17.860 -66.157 15.991 1.00 21.28 275 SER A O 1
ATOM 2167 N N . ASP A 1 276 ? -17.437 -66.076 18.221 1.00 20.89 276 ASP A N 1
ATOM 2168 C CA . ASP A 1 276 ? -15.979 -66.188 18.446 1.00 20.89 276 ASP A CA 1
ATOM 2169 C C . ASP A 1 276 ? -14.935 -65.682 17.433 1.00 20.89 276 ASP A C 1
ATOM 2171 O O . ASP A 1 276 ? -14.667 -66.311 16.414 1.00 20.89 276 ASP A O 1
ATOM 2175 N N . THR A 1 277 ? -14.158 -64.666 17.840 1.00 22.06 277 THR A N 1
ATOM 2176 C CA . THR A 1 277 ? -12.812 -64.888 18.427 1.00 22.06 277 THR A CA 1
ATOM 2177 C C . THR A 1 277 ? -12.322 -63.626 19.161 1.00 22.06 277 THR A C 1
ATOM 2179 O O . THR A 1 277 ? -12.213 -62.559 18.561 1.00 22.06 277 THR A O 1
ATOM 2182 N N . GLU A 1 278 ? -12.019 -63.751 20.455 1.00 20.80 278 GLU A N 1
ATOM 2183 C CA . GLU A 1 278 ? -11.257 -62.776 21.252 1.00 20.80 278 GLU A CA 1
ATOM 2184 C C . GLU A 1 278 ? -9.764 -63.152 21.260 1.00 20.80 278 GLU A C 1
ATOM 2186 O O . GLU A 1 278 ? -9.433 -64.335 21.339 1.00 20.80 278 GLU A O 1
ATOM 2191 N N . MET A 1 279 ? -8.880 -62.147 21.231 1.00 23.73 279 MET A N 1
ATOM 2192 C CA . MET A 1 279 ? -7.655 -62.091 22.045 1.00 23.73 279 MET A CA 1
ATOM 2193 C C . MET A 1 279 ? -7.122 -60.641 22.114 1.00 23.73 279 MET A C 1
ATOM 2195 O O . MET A 1 279 ? -6.831 -60.027 21.090 1.00 23.73 279 MET A O 1
ATOM 2199 N N . ASP A 1 280 ? -7.083 -60.154 23.359 1.00 23.81 280 ASP A N 1
ATOM 2200 C CA . ASP A 1 280 ? -6.322 -59.097 24.063 1.00 23.81 280 ASP A CA 1
ATOM 2201 C C . ASP A 1 280 ? -5.083 -58.428 23.405 1.00 23.81 280 ASP A C 1
ATOM 2203 O O . ASP A 1 280 ? -4.481 -59.008 22.510 1.00 23.81 280 ASP A O 1
ATOM 2207 N N . VAL A 1 281 ? -4.468 -57.310 23.847 1.00 24.30 281 VAL A N 1
ATOM 2208 C CA . VAL A 1 281 ? -4.688 -56.103 24.699 1.00 24.30 281 VAL A CA 1
ATOM 2209 C C . VAL A 1 281 ? -3.374 -55.274 24.565 1.00 24.30 281 VAL A C 1
ATOM 2211 O O . VAL A 1 281 ? -2.306 -55.863 24.429 1.00 24.30 281 VAL A O 1
ATOM 2214 N N . ASP A 1 282 ? -3.463 -53.935 24.618 1.00 24.91 282 ASP A N 1
ATOM 2215 C CA . ASP A 1 282 ? -2.422 -52.906 24.900 1.00 24.91 282 ASP A CA 1
ATOM 2216 C C . ASP A 1 282 ? -1.068 -52.835 24.142 1.00 24.91 282 ASP A C 1
ATOM 2218 O O . ASP A 1 282 ? -0.200 -53.696 24.249 1.00 24.91 282 ASP A O 1
ATOM 2222 N N . SER A 1 283 ? -0.785 -51.669 23.537 1.00 23.78 283 SER A N 1
ATOM 2223 C CA . SER A 1 283 ? 0.306 -50.761 23.974 1.00 23.78 283 SER A CA 1
ATOM 2224 C C . SER A 1 283 ? 0.471 -49.574 23.009 1.00 23.78 283 SER A C 1
ATOM 2226 O O . SER A 1 283 ? 0.901 -49.725 21.872 1.00 23.78 283 SER A O 1
ATOM 2228 N N . ASP A 1 284 ? 0.157 -48.361 23.472 1.00 29.81 284 ASP A N 1
ATOM 2229 C CA . ASP A 1 284 ? 0.349 -47.120 22.698 1.00 29.81 284 ASP A CA 1
ATOM 2230 C C . ASP A 1 284 ? 1.026 -46.022 23.555 1.00 29.81 284 ASP A C 1
ATOM 2232 O O . ASP A 1 284 ? 0.675 -44.841 23.516 1.00 29.81 284 ASP A O 1
ATOM 2236 N N . ASP A 1 285 ? 2.028 -46.421 24.356 1.00 32.34 285 ASP A N 1
ATOM 2237 C CA . ASP A 1 285 ? 2.858 -45.521 25.186 1.00 32.34 285 ASP A CA 1
ATOM 2238 C C . ASP A 1 285 ? 4.366 -45.549 24.834 1.00 32.34 285 ASP A C 1
ATOM 2240 O O . ASP A 1 285 ? 5.203 -45.006 25.554 1.00 32.34 285 ASP A O 1
ATOM 2244 N N . GLU A 1 286 ? 4.758 -46.106 23.681 1.00 31.86 286 GLU A N 1
ATOM 2245 C CA . GLU A 1 286 ? 6.174 -46.107 23.255 1.00 31.86 286 GLU A CA 1
ATOM 2246 C C . GLU A 1 286 ? 6.600 -44.826 22.504 1.00 31.86 286 GLU A C 1
ATOM 2248 O O . GLU A 1 286 ? 7.779 -44.472 22.449 1.00 31.86 286 GLU A O 1
ATOM 2253 N N . SER A 1 287 ? 5.664 -44.018 21.993 1.00 42.38 287 SER A N 1
ATOM 2254 C CA . SER A 1 287 ? 6.013 -42.884 21.112 1.00 42.38 287 SER A CA 1
ATOM 2255 C C . SER A 1 287 ? 6.478 -41.599 21.829 1.00 42.38 287 SER A C 1
ATOM 2257 O O . SER A 1 287 ? 7.016 -40.677 21.192 1.00 42.38 287 SER A O 1
ATOM 2259 N N . LYS A 1 288 ? 6.302 -41.502 23.157 1.00 38.41 288 LYS A N 1
ATOM 2260 C CA . LYS A 1 288 ? 6.692 -40.320 23.957 1.00 38.41 288 LYS A CA 1
ATOM 2261 C C . LYS A 1 288 ? 8.065 -40.449 24.616 1.00 38.41 288 LYS A C 1
ATOM 2263 O O . LYS A 1 288 ? 8.773 -39.437 24.704 1.00 38.41 288 LYS A O 1
ATOM 2268 N N . LEU A 1 289 ? 8.466 -41.650 25.035 1.00 42.12 289 LEU A N 1
ATOM 2269 C CA . LEU A 1 289 ? 9.758 -41.884 25.689 1.00 42.12 289 LEU A CA 1
ATOM 2270 C C . LEU A 1 289 ? 10.928 -41.689 24.713 1.00 42.12 289 LEU A C 1
ATOM 2272 O O . LEU A 1 289 ? 11.872 -40.956 25.029 1.00 42.12 289 LEU A O 1
ATOM 2276 N N . ASP A 1 290 ? 10.797 -42.168 23.475 1.00 47.75 290 ASP A N 1
ATOM 2277 C CA . ASP A 1 290 ? 11.824 -42.003 22.438 1.00 47.75 290 ASP A CA 1
ATOM 2278 C C . ASP A 1 290 ? 12.059 -40.541 22.036 1.00 47.75 290 ASP A C 1
ATOM 2280 O O . ASP A 1 290 ? 13.194 -40.097 21.821 1.00 47.75 290 ASP A O 1
ATOM 2284 N N . LYS A 1 291 ? 10.997 -39.726 21.992 1.00 45.81 291 LYS A N 1
ATOM 2285 C CA . LYS A 1 291 ? 11.127 -38.284 21.720 1.00 45.81 291 LYS A CA 1
ATOM 2286 C C . LYS A 1 291 ? 11.823 -37.539 22.859 1.00 45.81 291 LYS A C 1
ATOM 2288 O O . LYS A 1 291 ? 12.529 -36.560 22.592 1.00 45.81 291 LYS A O 1
ATOM 2293 N N . LYS A 1 292 ? 11.646 -37.978 24.108 1.00 49.22 292 LYS A N 1
ATOM 2294 C CA . LYS A 1 292 ? 12.286 -37.362 25.277 1.00 49.22 292 LYS A CA 1
ATOM 2295 C C . LYS A 1 292 ? 13.773 -37.723 25.347 1.00 49.22 292 LYS A C 1
ATOM 2297 O O . LYS A 1 292 ? 14.595 -36.809 25.440 1.00 49.22 292 LYS A O 1
ATOM 2302 N N . ALA A 1 293 ? 14.125 -38.994 25.139 1.00 57.81 293 ALA A N 1
ATOM 2303 C CA . ALA A 1 293 ? 15.514 -39.459 25.093 1.00 57.81 293 ALA A CA 1
ATOM 2304 C C . ALA A 1 293 ? 16.327 -38.758 23.986 1.00 57.81 293 ALA A C 1
ATOM 2306 O O . ALA A 1 293 ? 17.435 -38.265 24.215 1.00 57.81 293 ALA A O 1
ATOM 2307 N N . LYS A 1 294 ? 15.735 -38.583 22.795 1.00 54.34 294 LYS A N 1
ATOM 2308 C CA . LYS A 1 294 ? 16.389 -37.893 21.667 1.00 54.34 294 LYS A CA 1
ATOM 2309 C C . LYS A 1 294 ? 16.615 -36.397 21.926 1.00 54.34 294 LYS A C 1
ATOM 2311 O O . LYS A 1 294 ? 17.554 -35.806 21.387 1.00 54.34 294 LYS A O 1
ATOM 2316 N N . LYS A 1 295 ? 15.776 -35.764 22.756 1.00 54.97 295 LYS A N 1
ATOM 2317 C CA . LYS A 1 295 ? 15.918 -34.353 23.153 1.00 54.97 295 LYS A CA 1
ATOM 2318 C C . LYS A 1 295 ? 16.990 -34.171 24.231 1.00 54.97 295 LYS A C 1
ATOM 2320 O O . LYS A 1 295 ? 17.730 -33.188 24.173 1.00 54.97 295 LYS A O 1
ATOM 2325 N N . GLU A 1 296 ? 17.105 -35.114 25.162 1.00 61.16 296 GLU A N 1
ATOM 2326 C CA . GLU A 1 296 ? 18.126 -35.099 26.217 1.00 61.16 296 GLU A CA 1
ATOM 2327 C C . GLU A 1 296 ? 19.527 -35.388 25.664 1.00 61.16 296 GLU A C 1
ATOM 2329 O O . GLU A 1 296 ? 20.449 -34.616 25.936 1.00 61.16 296 GLU A O 1
ATOM 2334 N N . ALA A 1 297 ? 19.673 -36.363 24.759 1.00 64.88 297 ALA A N 1
ATOM 2335 C CA . ALA A 1 297 ? 20.944 -36.633 24.076 1.00 64.88 297 ALA A CA 1
ATOM 2336 C C . ALA A 1 297 ? 21.464 -35.404 23.302 1.00 64.88 297 ALA A C 1
ATOM 2338 O O . ALA A 1 297 ? 22.640 -35.042 23.379 1.00 64.88 297 ALA A O 1
ATOM 2339 N N . LYS A 1 298 ? 20.564 -34.681 22.621 1.00 58.59 298 LYS A N 1
ATOM 2340 C CA . LYS A 1 298 ? 20.913 -33.469 21.861 1.00 58.59 298 LYS A CA 1
ATOM 2341 C C . LYS A 1 298 ? 21.286 -32.284 22.761 1.00 58.59 298 LYS A C 1
ATOM 2343 O O . LYS A 1 298 ? 22.012 -31.384 22.331 1.00 58.59 298 LYS A O 1
ATOM 2348 N N . LYS A 1 299 ? 20.791 -32.259 24.003 1.00 62.97 299 LYS A N 1
ATOM 2349 C CA . LYS A 1 299 ? 21.157 -31.251 25.007 1.00 62.97 299 LYS A CA 1
ATOM 2350 C C . LYS A 1 299 ? 22.530 -31.561 25.613 1.00 62.97 299 LYS A C 1
ATOM 2352 O O . LYS A 1 299 ? 23.360 -30.655 25.669 1.00 62.97 299 LYS A O 1
ATOM 2357 N N . ALA A 1 300 ? 22.798 -32.828 25.934 1.00 68.94 300 ALA A N 1
ATOM 2358 C CA . ALA A 1 300 ? 24.088 -33.290 26.447 1.00 68.94 300 ALA A CA 1
ATOM 2359 C C . ALA A 1 300 ? 25.234 -33.049 25.445 1.00 68.94 300 ALA A C 1
ATOM 2361 O O . ALA A 1 300 ? 26.279 -32.512 25.811 1.00 68.94 300 ALA A O 1
ATOM 2362 N N . GLU A 1 301 ? 25.019 -33.321 24.152 1.00 67.25 301 GLU A N 1
ATOM 2363 C CA . GLU A 1 301 ? 26.031 -33.061 23.115 1.00 67.25 301 GLU A CA 1
ATOM 2364 C C . GLU A 1 301 ? 26.356 -31.558 22.983 1.00 67.25 301 GLU A C 1
ATOM 2366 O O . GLU A 1 301 ? 27.501 -31.154 22.743 1.00 67.25 301 GLU A O 1
ATOM 2371 N N . LYS A 1 302 ? 25.349 -30.696 23.177 1.00 63.44 302 LYS A N 1
ATOM 2372 C CA . LYS A 1 302 ? 25.508 -29.239 23.109 1.00 63.44 302 LYS A CA 1
ATOM 2373 C C . LYS A 1 302 ? 26.257 -28.690 24.324 1.00 63.44 302 LYS A C 1
ATOM 2375 O O . LYS A 1 302 ? 27.046 -27.757 24.166 1.00 63.44 302 LYS A O 1
ATOM 2380 N N . GLU A 1 303 ? 26.044 -29.264 25.505 1.00 69.50 303 GLU A N 1
ATOM 2381 C CA . GLU A 1 303 ? 26.782 -28.917 26.724 1.00 69.50 303 GLU A CA 1
ATOM 2382 C C . GLU A 1 303 ? 28.235 -29.405 26.666 1.00 69.50 303 GLU A C 1
ATOM 2384 O O . GLU A 1 303 ? 29.139 -28.610 26.930 1.00 69.50 303 GLU A O 1
ATOM 2389 N N . ALA A 1 304 ? 28.488 -30.621 26.170 1.00 70.50 304 ALA A N 1
ATOM 2390 C CA . ALA A 1 304 ? 29.842 -31.142 25.962 1.00 70.50 304 ALA A CA 1
ATOM 2391 C C . ALA A 1 304 ? 30.658 -30.277 24.979 1.00 70.50 304 ALA A C 1
ATOM 2393 O O . ALA A 1 304 ? 31.803 -29.910 25.254 1.00 70.50 304 ALA A O 1
ATOM 2394 N N . LYS A 1 305 ? 30.048 -29.842 23.865 1.00 67.19 305 LYS A N 1
ATOM 2395 C CA . LYS A 1 305 ? 30.685 -28.906 22.915 1.00 67.19 305 LYS A CA 1
ATOM 2396 C C . LYS A 1 305 ? 30.978 -27.537 23.536 1.00 67.19 305 LYS A C 1
ATOM 2398 O O . LYS A 1 305 ? 31.955 -26.886 23.158 1.00 67.19 305 LYS A O 1
ATOM 2403 N N . LYS A 1 306 ? 30.155 -27.084 24.486 1.00 67.38 306 LYS A N 1
ATOM 2404 C CA . LYS A 1 306 ? 30.352 -25.808 25.189 1.00 67.38 306 LYS A CA 1
ATOM 2405 C C . LYS A 1 306 ? 31.481 -25.909 26.221 1.00 67.38 306 LYS A C 1
ATOM 2407 O O . LYS A 1 306 ? 32.307 -25.000 26.281 1.00 67.38 306 LYS A O 1
ATOM 2412 N N . ALA A 1 307 ? 31.568 -27.028 26.942 1.00 70.31 307 ALA A N 1
ATOM 2413 C CA . ALA A 1 307 ? 32.645 -27.323 27.886 1.00 70.31 307 ALA A CA 1
ATOM 2414 C C . ALA A 1 307 ? 34.010 -27.446 27.182 1.00 70.31 307 ALA A C 1
ATOM 2416 O O . ALA A 1 307 ? 34.961 -26.768 27.566 1.00 70.31 307 ALA A O 1
ATOM 2417 N N . ALA A 1 308 ? 34.084 -28.175 26.062 1.00 69.75 308 ALA A N 1
ATOM 2418 C CA . ALA A 1 308 ? 35.316 -28.301 25.275 1.00 69.75 308 ALA A CA 1
ATOM 2419 C C . ALA A 1 308 ? 35.805 -26.953 24.702 1.00 69.75 308 ALA A C 1
ATOM 2421 O O . ALA A 1 308 ? 37.008 -26.708 24.565 1.00 69.75 308 ALA A O 1
ATOM 2422 N N . LYS A 1 309 ? 34.877 -26.040 24.379 1.00 67.12 309 LYS A N 1
ATOM 2423 C CA . LYS A 1 309 ? 35.211 -24.684 23.917 1.00 67.12 309 LYS A CA 1
ATOM 2424 C C . LYS A 1 309 ? 35.744 -23.801 25.051 1.00 67.12 309 LYS A C 1
ATOM 2426 O O . LYS A 1 309 ? 36.607 -22.965 24.792 1.00 67.12 309 LYS A O 1
ATOM 2431 N N . LEU A 1 310 ? 35.261 -23.990 26.279 1.00 69.00 310 LEU A N 1
ATOM 2432 C CA . LEU A 1 310 ? 35.751 -23.292 27.471 1.00 69.00 310 LEU A CA 1
ATOM 2433 C C . LEU A 1 310 ? 37.145 -23.786 27.885 1.00 69.00 310 LEU A C 1
ATOM 2435 O O . LEU A 1 310 ? 38.014 -22.955 28.136 1.00 69.00 310 LEU A O 1
ATOM 2439 N N . GLU A 1 311 ? 37.406 -25.095 27.830 1.00 65.69 311 GLU A N 1
ATOM 2440 C CA . GLU A 1 311 ? 38.744 -25.658 28.079 1.00 65.69 311 GLU A CA 1
ATOM 2441 C C . GLU A 1 311 ? 39.789 -25.212 27.047 1.00 65.69 311 GLU A C 1
ATOM 2443 O O . GLU A 1 311 ? 40.927 -24.893 27.394 1.00 65.69 311 GLU A O 1
ATOM 2448 N N . LYS A 1 312 ? 39.422 -25.134 25.759 1.00 64.44 312 LYS A N 1
ATOM 2449 C CA . LYS A 1 312 ? 40.329 -24.583 24.737 1.00 64.44 312 LYS A CA 1
ATOM 2450 C C . LYS A 1 312 ? 40.622 -23.101 24.958 1.00 64.44 312 LYS A C 1
ATOM 2452 O O . LYS A 1 312 ? 41.706 -22.646 24.603 1.00 64.44 312 LYS A O 1
ATOM 2457 N N . LYS A 1 313 ? 39.680 -22.349 25.535 1.00 61.50 313 LYS A N 1
ATOM 2458 C CA . LYS A 1 313 ? 39.872 -20.929 25.845 1.00 61.50 313 LYS A CA 1
ATOM 2459 C C . LYS A 1 313 ? 40.779 -20.747 27.066 1.00 61.50 313 LYS A C 1
ATOM 2461 O O . LYS A 1 313 ? 41.674 -19.915 27.003 1.00 61.50 313 LYS A O 1
ATOM 2466 N N . SER A 1 314 ? 40.621 -21.575 28.104 1.00 58.47 314 SER A N 1
ATOM 2467 C CA . SER A 1 314 ? 41.453 -21.523 29.315 1.00 58.47 314 SER A CA 1
ATOM 2468 C C . SER A 1 314 ? 42.893 -22.000 29.086 1.00 58.47 314 SER A C 1
ATOM 2470 O O . SER A 1 314 ? 43.821 -21.426 29.656 1.00 58.47 314 SER A O 1
ATOM 2472 N N . LYS A 1 315 ? 43.113 -22.988 28.203 1.00 58.94 315 LYS A N 1
ATOM 2473 C CA . LYS A 1 315 ? 44.464 -23.413 27.785 1.00 58.94 315 LYS A CA 1
ATOM 2474 C C . LYS A 1 315 ? 45.189 -22.370 26.930 1.00 58.94 315 LYS A C 1
ATOM 2476 O O . LYS A 1 315 ? 46.414 -22.360 26.928 1.00 58.94 315 LYS A O 1
ATOM 2481 N N . LYS A 1 316 ? 44.459 -21.492 26.231 1.00 54.19 316 LYS A N 1
ATOM 2482 C CA . LYS A 1 316 ? 45.055 -20.409 25.434 1.00 54.19 316 LYS A CA 1
ATOM 2483 C C . LYS A 1 316 ? 45.487 -19.223 26.305 1.00 54.19 316 LYS A C 1
ATOM 2485 O O . LYS A 1 316 ? 46.539 -18.669 26.062 1.00 54.19 316 LYS A O 1
ATOM 2490 N N . THR A 1 317 ? 44.749 -18.921 27.374 1.00 53.09 317 THR A N 1
ATOM 2491 C CA . THR A 1 317 ? 45.092 -17.867 28.353 1.00 53.09 317 THR A CA 1
ATOM 2492 C C . THR A 1 317 ? 46.169 -18.251 29.375 1.00 53.09 317 THR A C 1
ATOM 2494 O O . THR A 1 317 ? 46.567 -17.409 30.162 1.00 53.09 317 THR A O 1
ATOM 2497 N N . LYS A 1 318 ? 46.621 -19.512 29.415 1.00 52.75 318 LYS A N 1
ATOM 2498 C CA . LYS A 1 318 ? 47.737 -19.963 30.275 1.00 52.75 318 LYS A CA 1
ATOM 2499 C C . LYS A 1 318 ? 49.082 -20.042 29.538 1.00 52.75 318 LYS A C 1
ATOM 2501 O O . LYS A 1 318 ? 50.049 -20.528 30.115 1.00 52.75 318 LYS A O 1
ATOM 2506 N N . LYS A 1 319 ? 49.122 -19.657 28.259 1.00 51.66 319 LYS A N 1
ATOM 2507 C CA . LYS A 1 319 ? 50.310 -19.765 27.402 1.00 51.66 319 LYS A CA 1
ATOM 2508 C C . LYS A 1 319 ? 50.780 -18.416 26.835 1.00 51.66 319 LYS A C 1
ATOM 2510 O O . LYS A 1 319 ? 51.632 -18.433 25.955 1.00 51.66 319 LYS A O 1
ATOM 2515 N N . ASP A 1 320 ? 50.234 -17.322 27.364 1.00 45.72 320 ASP A N 1
ATOM 2516 C CA . ASP A 1 320 ? 50.680 -15.936 27.181 1.00 45.72 320 ASP A CA 1
ATOM 2517 C C . ASP A 1 320 ? 51.134 -15.388 28.542 1.00 45.72 320 ASP A C 1
ATOM 2519 O O . ASP A 1 320 ? 50.469 -15.743 29.549 1.00 45.72 320 ASP A O 1
#

pLDDT: mean 76.89, std 23.5, range [19.97, 96.56]

Foldseek 3Di:
DPAAWDWDFDDPDDPDDGDIDIWGWHDKAWDDADVVVRDTDIDTDIDPPDDVQRVQQVVQVVVVNGGGDDDDDDQDDQLDGPVRLDDDPVLCVVQVVCCVPVVDNPSVPSNDDDPLSNVVPFWEWEFDLQCLLVVLVQDFDKLVGTDDGDAPQDAQGWHFYAYPVSHTFAIWGAHDHPVCSVPDPTDGGTGGPGGDDHHPPGDNNPLVDPLSVVLVVCVVVVQAPPVSHGDPNPDPVNVVPDDDPPDDPPPPPPDDDDDDDDDDDDDDDDDDDDDDDDDDDDDDPPPPVVVVVVVVVVVVVVVVVVVVVVVVVVVVVVVD

Radius of gyration: 33.61 Å; chains: 1; bounding box: 95×96×82 Å